Protein AF-0000000066781097 (afdb_homodimer)

Sequence (362 aa):
MLVIEGTNGPLFRVAESAAAIAYLSTHYPQCKKRGSGWHLSVEEVSLLQSQLRRADGVHFASADTKEQFEVLRKRYARDCAVYAALTTDHGYRLRHGSQFGANYIGYQDVGTHGECLLFTGPLAELERVRAVRIARSVGKRAMLVTVQEGDSGCSSTVTVTDLMADSLADLRRPHKSCRKAMLVIEGTNGPLFRVAESAAAIAYLSTHYPQCKKRGSGWHLSVEEVSLLQSQLRRADGVHFASADTKEQFEVLRKRYARDCAVYAALTTDHGYRLRHGSQFGANYIGYQDVGTHGECLLFTGPLAELERVRAVRIARSVGKRAMLVTVQEGDSGCSSTVTVTDLMADSLADLRRPHKSCRKA

Secondary structure (DSSP, 8-state):
-EEEEEEETTEEEEP--HHHHHHHHHH-GGGPBTTTBSEE-HHHHHHHHHHTGGGT-EEESSHHHHHHHHHHHHHTHHHHHHHHIIIIIT--EEEE-GGGTSSEEEE-SSSSS--EEEEES---HHHHHHHHHHHHHTT-EEEEEEEE--STTPPPEEEEEETTSSTTTTTTS--------/-EEEEEEETTEEEEP--HHHHHHHHHH-GGGPBTTTBSEE-HHHHHHHHHHTGGGT-EEESSHHHHHHHHHHHHHTHHHHHHHHIIIIIT--EEEE-GGGTSSEEEE-SSSSS--EEEEES---HHHHHHHHHHHHHTT-EEEEEEEE--STTPPPEEEEEETTSSTTTTTTS--------

Nearest PDB structures (foldseek):
  5x89-assembly1_A-2  TM=6.915E-01  e=2.292E-06  Methanopyrus kandleri AV19
  3iey-assembly1_A  TM=6.393E-01  e=6.564E-05  Nanoarchaeum equitans
  8pj1-assembly1_4  TM=4.893E-01  e=1.978E+00  Homo sapiens
  5x89-assembly1_A-2  TM=6.920E-01  e=1.503E-06  Methanopyrus kandleri AV19
  1eon-assembly1_B  TM=4.823E-01  e=1.500E-01  Escherichia coli

InterPro domains:
  IPR006677 tRNA intron endonuclease, catalytic domain-like [PF01974] (77-151)
  IPR036167 tRNA intron endonuclease, catalytic domain-like superfamily [SSF53032] (78-152)

Organism: Leishmania infantum (NCBI:txid5671)

Foldseek 3Di:
DWEFEAADVQWTDTDDDPVVCVVCVVQQVLCADDPRGRTHHLLRLLLVCVVCVVVPPYYYPDPVRVVSSVVVCVVCVVVSLQSNCCCPVVVWRWDQDVVLPAGTWTDHPDPDLAIAGEHEDDDDPVRLVSQQVSQVVVSHWRKYWYWADDDDPDRIDIDIDTSCVVVVVPVPPDPPDDDDD/DWEFEADDVQWTDTDDDPVVCVVCVVQQVLCADDPRGRTHHLLRLLLVCVVCVVVNPYYYPDPVRVVSSVVVCVVCVVVSLQSNCCCPVVPWRWDQDVVLPARTWTDHPPPDLAIAGEHEDDDDPVRLVSQQVSQVVVSHWRKYWYWADDDDPDRIDIDIDTSCVVVVVPVPPDDDDPPPD

Radius of gyration: 26.19 Å; Cα contacts (8 Å, |Δi|>4): 559; chains: 2; bounding box: 63×76×57 Å

Structure (mmCIF, N/CA/C/O backbone):
data_AF-0000000066781097-model_v1
#
loop_
_entity.id
_entity.type
_entity.pdbx_description
1 polymer 'tRNA intron endonuclease catalytic domain-containing protein'
#
loop_
_atom_site.group_PDB
_atom_site.id
_atom_site.type_symbol
_atom_site.label_atom_id
_atom_site.label_alt_id
_atom_site.label_comp_id
_atom_site.label_asym_id
_atom_site.label_entity_id
_atom_site.label_seq_id
_atom_site.pdbx_PDB_ins_code
_atom_site.Cartn_x
_atom_site.Cartn_y
_atom_site.Cartn_z
_atom_site.occupancy
_atom_site.B_iso_or_equiv
_atom_site.auth_seq_id
_atom_site.auth_comp_id
_atom_site.auth_asym_id
_atom_site.auth_atom_id
_atom_site.pdbx_PDB_model_num
ATOM 1 N N . MET A 1 1 ? 5.617 -35.219 -19.422 1 83.62 1 MET A N 1
ATOM 2 C CA . MET A 1 1 ? 4.238 -35.312 -18.953 1 83.62 1 MET A CA 1
ATOM 3 C C . MET A 1 1 ? 3.492 -34 -19.281 1 83.62 1 MET A C 1
ATOM 5 O O . MET A 1 1 ? 2.395 -34.031 -19.828 1 83.62 1 MET A O 1
ATOM 9 N N . LEU A 1 2 ? 4.027 -32.875 -19.094 1 92.69 2 LEU A N 1
ATOM 10 C CA . LEU A 1 2 ? 3.4 -31.609 -19.406 1 92.69 2 LEU A CA 1
ATOM 11 C C . LEU A 1 2 ? 4.121 -30.922 -20.562 1 92.69 2 LEU A C 1
ATOM 13 O O . LEU A 1 2 ? 5.352 -30.828 -20.562 1 92.69 2 LEU A O 1
ATOM 17 N N . VAL A 1 3 ? 3.385 -30.547 -21.578 1 94.94 3 VAL A N 1
ATOM 18 C CA . VAL A 1 3 ? 3.975 -29.875 -22.719 1 94.94 3 VAL A CA 1
ATOM 19 C C . VAL A 1 3 ? 3.469 -28.438 -22.797 1 94.94 3 VAL A C 1
ATOM 21 O O . VAL A 1 3 ? 2.26 -28.203 -22.812 1 94.94 3 VAL A O 1
ATOM 24 N N . ILE A 1 4 ? 4.418 -27.5 -22.828 1 96.56 4 ILE A N 1
ATOM 25 C CA . ILE A 1 4 ? 4.098 -26.094 -23.047 1 96.56 4 ILE A CA 1
ATOM 26 C C . ILE A 1 4 ? 4.113 -25.797 -24.547 1 96.56 4 ILE A C 1
ATOM 28 O O . ILE A 1 4 ? 5.172 -25.828 -25.172 1 96.56 4 ILE A O 1
ATOM 32 N N . GLU A 1 5 ? 3.004 -25.453 -25.078 1 95.31 5 GLU A N 1
ATOM 33 C CA . GLU A 1 5 ? 2.852 -25.391 -26.531 1 95.31 5 GLU A CA 1
ATOM 34 C C . GLU A 1 5 ? 3.109 -23.969 -27.047 1 95.31 5 GLU A C 1
ATOM 36 O O . GLU A 1 5 ? 3.395 -23.781 -28.234 1 95.31 5 GLU A O 1
ATOM 41 N N . GLY A 1 6 ? 2.953 -22.969 -26.203 1 94.5 6 GLY A N 1
ATOM 42 C CA . GLY A 1 6 ? 3.135 -21.578 -26.594 1 94.5 6 GLY A CA 1
ATOM 43 C C . GLY A 1 6 ? 2.789 -20.594 -25.484 1 94.5 6 GLY A C 1
ATOM 44 O O . GLY A 1 6 ? 2.725 -20.984 -24.312 1 94.5 6 GLY A O 1
ATOM 45 N N . THR A 1 7 ? 2.75 -19.312 -25.938 1 93.81 7 THR A N 1
ATOM 46 C CA . THR A 1 7 ? 2.447 -18.281 -24.953 1 93.81 7 THR A CA 1
ATOM 47 C C . THR A 1 7 ? 1.184 -17.516 -25.328 1 93.81 7 THR A C 1
ATOM 49 O O . THR A 1 7 ? 0.82 -17.453 -26.5 1 93.81 7 THR A O 1
ATOM 52 N N . ASN A 1 8 ? 0.407 -17.219 -24.422 1 91.94 8 ASN A N 1
ATOM 53 C CA . ASN A 1 8 ? -0.675 -16.234 -24.5 1 91.94 8 ASN A CA 1
ATOM 54 C C . ASN A 1 8 ? -0.42 -15.047 -23.562 1 91.94 8 ASN A C 1
ATOM 56 O O . ASN A 1 8 ? -0.762 -15.094 -22.391 1 91.94 8 ASN A O 1
ATOM 60 N N . GLY A 1 9 ? 0.195 -13.93 -24.203 1 89.94 9 GLY A N 1
ATOM 61 C CA . GLY A 1 9 ? 0.729 -12.898 -23.328 1 89.94 9 GLY A CA 1
ATOM 62 C C . GLY A 1 9 ? 1.827 -13.398 -22.406 1 89.94 9 GLY A C 1
ATOM 63 O O . GLY A 1 9 ? 2.781 -14.039 -22.859 1 89.94 9 GLY A O 1
ATOM 64 N N . PRO A 1 10 ? 1.614 -13.055 -21.109 1 90.5 10 PRO A N 1
ATOM 65 C CA . PRO A 1 10 ? 2.658 -13.508 -20.188 1 90.5 10 PRO A CA 1
ATOM 66 C C . PRO A 1 10 ? 2.432 -14.93 -19.672 1 90.5 10 PRO A C 1
ATOM 68 O O . PRO A 1 10 ? 3.227 -15.445 -18.891 1 90.5 10 PRO A O 1
ATOM 71 N N . LEU A 1 11 ? 1.436 -15.594 -20.234 1 95.81 11 LEU A N 1
ATOM 72 C CA . LEU A 1 11 ? 1.088 -16.922 -19.734 1 95.81 11 LEU A CA 1
ATOM 73 C C . LEU A 1 11 ? 1.554 -18 -20.703 1 95.81 11 LEU A C 1
ATOM 75 O O . LEU A 1 11 ? 1.75 -17.734 -21.891 1 95.81 11 LEU A O 1
ATOM 79 N N . PHE A 1 12 ? 1.738 -19.219 -20.188 1 97.19 12 PHE A N 1
ATOM 80 C CA . PHE A 1 12 ? 2.189 -20.375 -20.953 1 97.19 12 PHE A CA 1
ATOM 81 C C . PHE A 1 12 ? 1.068 -21.406 -21.094 1 97.19 12 PHE A C 1
ATOM 83 O O . PHE A 1 12 ? 0.509 -21.859 -20.109 1 97.19 12 PHE A O 1
ATOM 90 N N . ARG A 1 13 ? 0.797 -21.734 -22.312 1 96.38 13 ARG A N 1
ATOM 91 C CA . ARG A 1 13 ? -0.317 -22.641 -22.609 1 96.38 13 ARG A CA 1
ATOM 92 C C . ARG A 1 13 ? 0.114 -24.094 -22.5 1 96.38 13 ARG A C 1
ATOM 94 O O . ARG A 1 13 ? 1.125 -24.5 -23.078 1 96.38 13 ARG A O 1
ATOM 101 N N . VAL A 1 14 ? -0.635 -24.891 -21.766 1 95.5 14 VAL A N 1
ATOM 102 C CA . VAL A 1 14 ? -0.357 -26.312 -21.609 1 95.5 14 VAL A CA 1
ATOM 103 C C . VAL A 1 14 ? -1.135 -27.109 -22.656 1 95.5 14 VAL A C 1
ATOM 105 O O . VAL A 1 14 ? -2.332 -26.891 -22.859 1 95.5 14 VAL A O 1
ATOM 108 N N . ALA A 1 15 ? -0.375 -27.922 -23.375 1 94 15 ALA A N 1
ATOM 109 C CA . ALA A 1 15 ? -1.063 -28.859 -24.266 1 94 15 ALA A CA 1
ATOM 110 C C . ALA A 1 15 ? -1.982 -29.797 -23.469 1 94 15 ALA A C 1
ATOM 112 O O . ALA A 1 15 ? -1.555 -30.422 -22.5 1 94 15 ALA A O 1
ATOM 113 N N . GLU A 1 16 ? -3.238 -29.797 -23.953 1 88.75 16 GLU A N 1
ATOM 114 C CA . GLU A 1 16 ? -4.207 -30.578 -23.188 1 88.75 16 GLU A CA 1
ATOM 115 C C . GLU A 1 16 ? -4.105 -32.062 -23.516 1 88.75 16 GLU A C 1
ATOM 117 O O . GLU A 1 16 ? -4.305 -32.469 -24.656 1 88.75 16 GLU A O 1
ATOM 122 N N . SER A 1 17 ? -3.438 -32.844 -22.688 1 91.31 17 SER A N 1
ATOM 123 C CA . SER A 1 17 ? -3.479 -34.312 -22.672 1 91.31 17 SER A CA 1
ATOM 124 C C . SER A 1 17 ? -4.207 -34.812 -21.438 1 91.31 17 SER A C 1
ATOM 126 O O . SER A 1 17 ? -4.293 -34.125 -20.422 1 91.31 17 SER A O 1
ATOM 128 N N . ALA A 1 18 ? -4.773 -36 -21.594 1 92.5 18 ALA A N 1
ATOM 129 C CA . ALA A 1 18 ? -5.484 -36.594 -20.469 1 92.5 18 ALA A CA 1
ATOM 130 C C . ALA A 1 18 ? -4.598 -36.656 -19.219 1 92.5 18 ALA A C 1
ATOM 132 O O . ALA A 1 18 ? -5.051 -36.375 -18.109 1 92.5 18 ALA A O 1
ATOM 133 N N . ALA A 1 19 ? -3.402 -37.062 -19.453 1 91.06 19 ALA A N 1
ATOM 134 C CA . ALA A 1 19 ? -2.467 -37.188 -18.328 1 91.06 19 ALA A CA 1
ATOM 135 C C . ALA A 1 19 ? -2.148 -35.844 -17.703 1 91.06 19 ALA A C 1
ATOM 137 O O . ALA A 1 19 ? -2.104 -35.719 -16.484 1 91.06 19 ALA A O 1
ATOM 138 N N . ALA A 1 20 ? -1.969 -34.844 -18.562 1 91.94 20 ALA A N 1
ATOM 139 C CA . ALA A 1 20 ? -1.65 -33.5 -18.078 1 91.94 20 ALA A CA 1
ATOM 140 C C . ALA A 1 20 ? -2.814 -32.938 -17.281 1 91.94 20 ALA A C 1
ATOM 142 O O . ALA A 1 20 ? -2.619 -32.375 -16.188 1 91.94 20 ALA A O 1
ATOM 143 N N . ILE A 1 21 ? -3.92 -33.031 -17.812 1 92.62 21 ILE A N 1
ATOM 144 C CA . ILE A 1 21 ? -5.129 -32.5 -17.188 1 92.62 21 ILE A CA 1
ATOM 145 C C . ILE A 1 21 ? -5.371 -33.219 -15.852 1 92.62 21 ILE A C 1
ATOM 147 O O . ILE A 1 21 ? -5.695 -32.562 -14.852 1 92.62 21 ILE A O 1
ATOM 151 N N . ALA A 1 22 ? -5.285 -34.5 -15.852 1 93.94 22 ALA A N 1
ATOM 152 C CA . ALA A 1 22 ? -5.484 -35.281 -14.625 1 93.94 22 ALA A CA 1
ATOM 153 C C . ALA A 1 22 ? -4.5 -34.844 -13.539 1 93.94 22 ALA A C 1
ATOM 155 O O . ALA A 1 22 ? -4.883 -34.656 -12.383 1 93.94 22 ALA A O 1
ATOM 156 N N . TYR A 1 23 ? -3.271 -34.719 -13.945 1 93.44 23 TYR A N 1
ATOM 157 C CA . TYR A 1 23 ? -2.234 -34.344 -12.992 1 93.44 23 TYR A CA 1
ATOM 158 C C . TYR A 1 23 ? -2.502 -32.969 -12.422 1 93.44 23 TYR A C 1
ATOM 160 O O . TYR A 1 23 ? -2.506 -32.781 -11.203 1 93.44 23 TYR A O 1
ATOM 168 N N . LEU A 1 24 ? -2.717 -31.969 -13.273 1 94.31 24 LEU A N 1
ATOM 169 C CA . LEU A 1 24 ? -2.916 -30.594 -12.852 1 94.31 24 LEU A CA 1
ATOM 170 C C . LEU A 1 24 ? -4.203 -30.453 -12.039 1 94.31 24 LEU A C 1
ATOM 172 O O . LEU A 1 24 ? -4.23 -29.734 -11.031 1 94.31 24 LEU A O 1
ATOM 176 N N . SER A 1 25 ? -5.223 -31.109 -12.461 1 94 25 SER A N 1
ATOM 177 C CA . SER A 1 25 ? -6.5 -31.047 -11.758 1 94 25 SER A CA 1
ATOM 178 C C . SER A 1 25 ? -6.395 -31.625 -10.352 1 94 25 SER A C 1
ATOM 180 O O . SER A 1 25 ? -7.066 -31.172 -9.43 1 94 25 SER A O 1
ATOM 182 N N . THR A 1 26 ? -5.637 -32.594 -10.195 1 93.56 26 THR A N 1
ATOM 183 C CA . THR A 1 26 ? -5.508 -33.281 -8.914 1 93.56 26 THR A CA 1
ATOM 184 C C . THR A 1 26 ? -4.555 -32.531 -7.988 1 93.56 26 THR A C 1
ATOM 186 O O . THR A 1 26 ? -4.859 -32.312 -6.812 1 93.56 26 THR A O 1
ATOM 189 N N . HIS A 1 27 ? -3.434 -32.125 -8.531 1 92.56 27 HIS A N 1
ATOM 190 C CA . HIS A 1 27 ? -2.361 -31.625 -7.664 1 92.56 27 HIS A CA 1
ATOM 191 C C . HIS A 1 27 ? -2.332 -30.109 -7.617 1 92.56 27 HIS A C 1
ATOM 193 O O . HIS A 1 27 ? -1.902 -29.516 -6.625 1 92.56 27 HIS A O 1
ATOM 199 N N . TYR A 1 28 ? -2.73 -29.453 -8.672 1 93.88 28 TYR A N 1
ATOM 200 C CA . TYR A 1 28 ? -2.635 -28 -8.766 1 93.88 28 TYR A CA 1
ATOM 201 C C . TYR A 1 28 ? -3.881 -27.406 -9.414 1 93.88 28 TYR A C 1
ATOM 203 O O . TYR A 1 28 ? -3.785 -26.656 -10.383 1 93.88 28 TYR A O 1
ATOM 211 N N . PRO A 1 29 ? -5.027 -27.656 -8.875 1 91.75 29 PRO A N 1
ATOM 212 C CA . PRO A 1 29 ? -6.266 -27.156 -9.469 1 91.75 29 PRO A CA 1
ATOM 213 C C . PRO A 1 29 ? -6.301 -25.625 -9.555 1 91.75 29 PRO A C 1
ATOM 215 O O . PRO A 1 29 ? -6.977 -25.078 -10.43 1 91.75 29 PRO A O 1
ATOM 218 N N . GLN A 1 30 ? -5.496 -24.891 -8.758 1 89.62 30 GLN A N 1
ATOM 219 C CA . GLN A 1 30 ? -5.465 -23.438 -8.727 1 89.62 30 GLN A CA 1
ATOM 220 C C . GLN A 1 30 ? -4.879 -22.859 -10.016 1 89.62 30 GLN A C 1
ATOM 222 O O . GLN A 1 30 ? -5.023 -21.672 -10.289 1 89.62 30 GLN A O 1
ATOM 227 N N . CYS A 1 31 ? -4.227 -23.719 -10.766 1 92.12 31 CYS A N 1
ATOM 228 C CA . CYS A 1 31 ? -3.551 -23.25 -11.969 1 92.12 31 CYS A CA 1
ATOM 229 C C . CYS A 1 31 ? -4.531 -23.109 -13.125 1 92.12 31 CYS A C 1
ATOM 231 O O . CYS A 1 31 ? -4.195 -22.531 -14.164 1 92.12 31 CYS A O 1
ATOM 233 N N . LYS A 1 32 ? -5.699 -23.641 -12.953 1 91.81 32 LYS A N 1
ATOM 234 C CA . LYS A 1 32 ? -6.699 -23.484 -14 1 91.81 32 LYS A CA 1
ATOM 235 C C . LYS A 1 32 ? -7.312 -22.078 -13.977 1 91.81 32 LYS A C 1
ATOM 237 O O . LYS A 1 32 ? -7.84 -21.656 -12.945 1 91.81 32 LYS A O 1
ATOM 242 N N . LYS A 1 33 ? -7.148 -21.359 -15.062 1 88.5 33 LYS A N 1
ATOM 243 C CA . LYS A 1 33 ? -7.715 -20.016 -15.156 1 88.5 33 LYS A CA 1
ATOM 244 C C . LYS A 1 33 ? -9.164 -20.062 -15.641 1 88.5 33 LYS A C 1
ATOM 246 O O . LYS A 1 33 ? -9.523 -20.906 -16.469 1 88.5 33 LYS A O 1
ATOM 251 N N . ARG A 1 34 ? -9.812 -19.062 -15.062 1 82.31 34 ARG A N 1
ATOM 252 C CA . ARG A 1 34 ? -11.203 -18.953 -15.484 1 82.31 34 ARG A CA 1
ATOM 253 C C . ARG A 1 34 ? -11.305 -18.5 -16.938 1 82.31 34 ARG A C 1
ATOM 255 O O . ARG A 1 34 ? -10.766 -17.453 -17.297 1 82.31 34 ARG A O 1
ATOM 262 N N . GLY A 1 35 ? -11.789 -19.203 -17.828 1 82.56 35 GLY A N 1
ATOM 263 C CA . GLY A 1 35 ? -12.047 -18.797 -19.203 1 82.56 35 GLY A CA 1
ATOM 264 C C . GLY A 1 35 ? -10.977 -19.266 -20.172 1 82.56 35 GLY A C 1
ATOM 265 O O . GLY A 1 35 ? -11.234 -19.422 -21.375 1 82.56 35 GLY A O 1
ATOM 266 N N . SER A 1 36 ? -9.703 -19.375 -19.734 1 82.88 36 SER A N 1
ATOM 267 C CA . SER A 1 36 ? -8.625 -19.688 -20.656 1 82.88 36 SER A CA 1
ATOM 268 C C . SER A 1 36 ? -8.102 -21.109 -20.453 1 82.88 36 SER A C 1
ATOM 270 O O . SER A 1 36 ? -7.344 -21.625 -21.281 1 82.88 36 SER A O 1
ATOM 272 N N . GLY A 1 37 ? -8.594 -21.703 -19.359 1 89.56 37 GLY A N 1
ATOM 273 C CA . GLY A 1 37 ? -8.148 -23.062 -19.109 1 89.56 37 GLY A CA 1
ATOM 274 C C . GLY A 1 37 ? -6.781 -23.125 -18.453 1 89.56 37 GLY A C 1
ATOM 275 O O . GLY A 1 37 ? -6.523 -22.422 -17.469 1 89.56 37 GLY A O 1
ATOM 276 N N . TRP A 1 38 ? -5.887 -24.047 -19.062 1 92.19 38 TRP A N 1
ATOM 277 C CA . TRP A 1 38 ? -4.598 -24.297 -18.422 1 92.19 38 TRP A CA 1
ATOM 278 C C . TRP A 1 38 ? -3.508 -23.422 -19.047 1 92.19 38 TRP A C 1
ATOM 280 O O . TRP A 1 38 ? -2.729 -23.891 -19.875 1 92.19 38 TRP A O 1
ATOM 290 N N . HIS A 1 39 ? -3.539 -22.203 -18.656 1 94.88 39 HIS A N 1
ATOM 291 C CA . HIS A 1 39 ? -2.508 -21.203 -18.953 1 94.88 39 HIS A CA 1
ATOM 292 C C . HIS A 1 39 ? -1.718 -20.844 -17.688 1 94.88 39 HIS A C 1
ATOM 294 O O . HIS A 1 39 ? -2.285 -20.344 -16.719 1 94.88 39 HIS A O 1
ATOM 300 N N . LEU A 1 40 ? -0.477 -21.062 -17.703 1 96.56 40 LEU A N 1
ATOM 301 C CA . LEU A 1 40 ? 0.329 -21 -16.5 1 96.56 40 LEU A CA 1
ATOM 302 C C . LEU A 1 40 ? 1.207 -19.766 -16.484 1 96.56 40 LEU A C 1
ATOM 304 O O . LEU A 1 40 ? 1.755 -19.375 -17.516 1 96.56 40 LEU A O 1
ATOM 308 N N . SER A 1 41 ? 1.312 -19.141 -15.32 1 96.62 41 SER A N 1
ATOM 309 C CA . SER A 1 41 ? 2.307 -18.094 -15.133 1 96.62 41 SER A CA 1
ATOM 310 C C . SER A 1 41 ? 3.717 -18.672 -15.078 1 96.62 41 SER A C 1
ATOM 312 O O . SER A 1 41 ? 3.891 -19.891 -14.969 1 96.62 41 SER A O 1
ATOM 314 N N . VAL A 1 42 ? 4.691 -17.828 -15.188 1 97.56 42 VAL A N 1
ATOM 315 C CA . VAL A 1 42 ? 6.082 -18.266 -15.141 1 97.56 42 VAL A CA 1
ATOM 316 C C . VAL A 1 42 ? 6.375 -18.922 -13.797 1 97.56 42 VAL A C 1
ATOM 318 O O . VAL A 1 42 ? 7.145 -19.891 -13.719 1 97.56 42 VAL A O 1
ATOM 321 N N . GLU A 1 43 ? 5.727 -18.406 -12.695 1 97.75 43 GLU A N 1
ATOM 322 C CA . GLU A 1 43 ? 5.918 -19 -11.375 1 97.75 43 GLU A CA 1
ATOM 323 C C . GLU A 1 43 ? 5.352 -20.406 -11.312 1 97.75 43 GLU A C 1
ATOM 325 O O . GLU A 1 43 ? 5.945 -21.297 -10.695 1 97.75 43 GLU A O 1
ATOM 330 N N . GLU A 1 44 ? 4.242 -20.562 -11.93 1 97.31 44 GLU A N 1
ATOM 331 C CA . GLU A 1 44 ? 3.592 -21.875 -11.945 1 97.31 44 GLU A CA 1
ATOM 332 C C . GLU A 1 44 ? 4.395 -22.875 -12.766 1 97.31 44 GLU A C 1
ATOM 334 O O . GLU A 1 44 ? 4.594 -24.016 -12.336 1 97.31 44 GLU A O 1
ATOM 339 N N . VAL A 1 45 ? 4.859 -22.469 -13.938 1 96.81 45 VAL A N 1
ATOM 340 C CA . VAL A 1 45 ? 5.68 -23.359 -14.758 1 96.81 45 VAL A CA 1
ATOM 341 C C . VAL A 1 45 ? 6.965 -23.719 -14.016 1 96.81 45 VAL A C 1
ATOM 343 O O . VAL A 1 45 ? 7.375 -24.875 -14 1 96.81 45 VAL A O 1
ATOM 346 N N . SER A 1 46 ? 7.578 -22.719 -13.438 1 96.56 46 SER A N 1
ATOM 347 C CA . SER A 1 46 ? 8.805 -22.922 -12.68 1 96.56 46 SER A CA 1
ATOM 348 C C . SER A 1 46 ? 8.602 -23.938 -11.562 1 96.56 46 SER A C 1
ATOM 350 O O . SER A 1 46 ? 9.43 -24.828 -11.359 1 96.56 46 SER A O 1
ATOM 352 N N . LEU A 1 47 ? 7.527 -23.797 -10.852 1 96.56 47 LEU A N 1
ATOM 353 C CA . LEU A 1 47 ? 7.195 -24.734 -9.789 1 96.56 47 LEU A CA 1
ATOM 354 C C . LEU A 1 47 ? 7.055 -26.156 -10.344 1 96.56 47 LEU A C 1
ATOM 356 O O . LEU A 1 47 ? 7.625 -27.094 -9.797 1 96.56 47 LEU A O 1
ATOM 360 N N . LEU A 1 48 ? 6.312 -26.297 -11.406 1 95.56 48 LEU A N 1
ATOM 361 C CA . LEU A 1 48 ? 6.047 -27.609 -11.984 1 95.56 48 LEU A CA 1
ATOM 362 C C . LEU A 1 48 ? 7.332 -28.234 -12.508 1 95.56 48 LEU A C 1
ATOM 364 O O . LEU A 1 48 ? 7.504 -29.453 -12.43 1 95.56 48 LEU A O 1
ATOM 368 N N . GLN A 1 49 ? 8.195 -27.406 -13.078 1 93.94 49 GLN A N 1
ATOM 369 C CA . GLN A 1 49 ? 9.492 -27.922 -13.516 1 93.94 49 GLN A CA 1
ATOM 370 C C . GLN A 1 49 ? 10.25 -28.547 -12.359 1 93.94 49 GLN A C 1
ATOM 372 O O . GLN A 1 49 ? 10.852 -29.625 -12.516 1 93.94 49 GLN A O 1
ATOM 377 N N . SER A 1 50 ? 10.203 -27.891 -11.305 1 92.12 50 SER A N 1
ATOM 378 C CA . SER A 1 50 ? 10.914 -28.375 -10.133 1 92.12 50 SER A CA 1
ATOM 379 C C . SER A 1 50 ? 10.258 -29.641 -9.57 1 92.12 50 SER A C 1
ATOM 381 O O . SER A 1 50 ? 10.945 -30.578 -9.172 1 92.12 50 SER A O 1
ATOM 383 N N . GLN A 1 51 ? 8.961 -29.719 -9.586 1 91.94 51 GLN A N 1
ATOM 384 C CA . GLN A 1 51 ? 8.211 -30.812 -9.008 1 91.94 51 GLN A CA 1
ATOM 385 C C . GLN A 1 51 ? 8.273 -32.062 -9.891 1 91.94 51 GLN A C 1
ATOM 387 O O . GLN A 1 51 ? 8.219 -33.188 -9.398 1 91.94 51 GLN A O 1
ATOM 392 N N . LEU A 1 52 ? 8.484 -31.859 -11.172 1 88.38 52 LEU A N 1
ATOM 393 C CA . LEU A 1 52 ? 8.461 -32.969 -12.117 1 88.38 52 LEU A CA 1
ATOM 394 C C . LEU A 1 52 ? 9.852 -33.25 -12.68 1 88.38 52 LEU A C 1
ATOM 396 O O . LEU A 1 52 ? 9.992 -33.844 -13.75 1 88.38 52 LEU A O 1
ATOM 400 N N . ARG A 1 53 ? 10.844 -32.75 -12.102 1 77.88 53 ARG A N 1
ATOM 401 C CA . ARG A 1 53 ? 12.211 -32.844 -12.602 1 77.88 53 ARG A CA 1
ATOM 402 C C . ARG A 1 53 ? 12.578 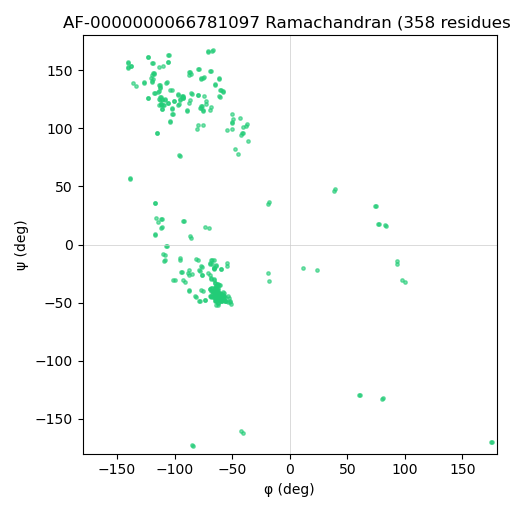-34.281 -12.898 1 77.88 53 ARG A C 1
ATOM 404 O O . ARG A 1 53 ? 13.203 -34.562 -13.922 1 77.88 53 ARG A O 1
ATOM 411 N N . ARG A 1 54 ? 12.375 -35.156 -12.062 1 72.31 54 ARG A N 1
ATOM 412 C CA . ARG A 1 54 ? 12.781 -36.562 -12.203 1 72.31 54 ARG A CA 1
ATOM 413 C C . ARG A 1 54 ? 11.992 -37.25 -13.312 1 72.31 54 ARG A C 1
ATOM 415 O O . ARG A 1 54 ? 12.414 -38.281 -13.828 1 72.31 54 ARG A O 1
ATOM 422 N N . ALA A 1 55 ? 11.008 -36.719 -13.773 1 63.25 55 ALA A N 1
ATOM 423 C CA . ALA A 1 55 ? 10.156 -37.406 -14.742 1 63.25 55 ALA A CA 1
ATOM 424 C C . ALA A 1 55 ? 10.172 -36.688 -16.094 1 63.25 55 ALA A C 1
ATOM 426 O O . ALA A 1 55 ? 9.352 -36.969 -16.969 1 63.25 55 ALA A O 1
ATOM 427 N N . ASP A 1 56 ? 11.352 -35.844 -16.344 1 66.38 56 ASP A N 1
ATOM 428 C CA . ASP A 1 56 ? 11.336 -35.062 -17.562 1 66.38 56 ASP A CA 1
ATOM 429 C C . ASP A 1 56 ? 9.938 -34.5 -17.844 1 66.38 56 ASP A C 1
ATOM 431 O O . ASP A 1 56 ? 9.438 -34.625 -18.969 1 66.38 56 ASP A O 1
ATOM 435 N N . GLY A 1 57 ? 9.359 -33.969 -16.812 1 85.25 57 GLY A N 1
ATOM 436 C CA . GLY A 1 57 ? 7.91 -33.844 -16.828 1 85.25 57 GLY A CA 1
ATOM 437 C C . GLY A 1 57 ? 7.418 -32.594 -17.531 1 85.25 57 GLY A C 1
ATOM 438 O O . GLY A 1 57 ? 6.316 -32.594 -18.078 1 85.25 57 GLY A O 1
ATOM 439 N N . VAL A 1 58 ? 8.289 -31.484 -17.594 1 91.31 58 VAL A N 1
ATOM 440 C CA . VAL A 1 58 ? 7.805 -30.312 -18.328 1 91.31 58 VAL A CA 1
ATOM 441 C C . VAL A 1 58 ? 8.625 -30.125 -19.609 1 91.31 58 VAL A C 1
ATOM 443 O O . VAL A 1 58 ? 9.852 -30.031 -19.547 1 91.31 58 VAL A O 1
ATOM 446 N N . HIS A 1 59 ? 7.992 -30.156 -20.719 1 93.75 59 HIS A N 1
ATOM 447 C CA . HIS A 1 59 ? 8.641 -29.953 -22.016 1 93.75 59 HIS A CA 1
ATOM 448 C C . HIS A 1 59 ? 8.078 -28.734 -22.734 1 93.75 59 HIS A C 1
ATOM 450 O O . HIS A 1 59 ? 6.891 -28.438 -22.625 1 93.75 59 HIS A O 1
ATOM 456 N N . PHE A 1 60 ? 8.984 -28.125 -23.484 1 95.31 60 PHE A N 1
ATOM 457 C CA . PHE A 1 60 ? 8.57 -27 -24.312 1 95.31 60 PHE A CA 1
ATOM 458 C C . PHE A 1 60 ? 8.469 -27.406 -25.766 1 95.31 60 PHE A C 1
ATOM 460 O O . PHE A 1 60 ? 9.383 -28.047 -26.312 1 95.31 60 PHE A O 1
ATOM 467 N N . ALA A 1 61 ? 7.398 -27.047 -26.391 1 95 61 ALA A N 1
ATOM 468 C CA . ALA A 1 61 ? 7.125 -27.484 -27.766 1 95 61 ALA A CA 1
ATOM 469 C C . ALA A 1 61 ? 8.086 -26.828 -28.75 1 95 61 ALA A C 1
ATOM 471 O O . ALA A 1 61 ? 8.32 -27.359 -29.844 1 95 61 ALA A O 1
ATOM 472 N N . SER A 1 62 ? 8.633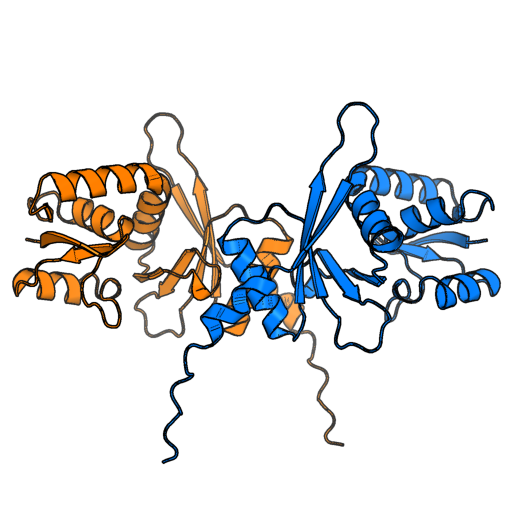 -25.625 -28.406 1 95.88 62 SER A N 1
ATOM 473 C CA . SER A 1 62 ? 9.57 -24.938 -29.281 1 95.88 62 SER A CA 1
ATOM 474 C C . SER A 1 62 ? 10.703 -24.297 -28.484 1 95.88 62 SER A C 1
ATOM 476 O O . SER A 1 62 ? 10.539 -23.984 -27.297 1 95.88 62 SER A O 1
ATOM 478 N N . ALA A 1 63 ? 11.789 -24.078 -29.141 1 96.12 63 ALA A N 1
ATOM 479 C CA . ALA A 1 63 ? 12.93 -23.406 -28.547 1 96.12 63 ALA A CA 1
ATOM 480 C C . ALA A 1 63 ? 12.578 -21.969 -28.156 1 96.12 63 ALA A C 1
ATOM 482 O O . ALA A 1 63 ? 13.047 -21.453 -27.141 1 96.12 63 ALA A O 1
ATOM 483 N N . ASP A 1 64 ? 11.734 -21.406 -28.969 1 96.12 64 ASP A N 1
ATOM 484 C CA . ASP A 1 64 ? 11.305 -20.031 -28.719 1 96.12 64 ASP A CA 1
ATOM 485 C C . ASP A 1 64 ? 10.523 -19.938 -27.406 1 96.12 64 ASP A C 1
ATOM 487 O O . ASP A 1 64 ? 10.773 -19.047 -26.594 1 96.12 64 ASP A O 1
ATOM 491 N N . THR A 1 65 ? 9.648 -20.828 -27.25 1 96.5 65 THR A N 1
ATOM 492 C CA . THR A 1 65 ? 8.852 -20.859 -26.031 1 96.5 65 THR A CA 1
ATOM 493 C C . THR A 1 65 ? 9.734 -21.094 -24.812 1 96.5 65 THR A C 1
ATOM 495 O O . THR A 1 65 ? 9.539 -20.469 -23.766 1 96.5 65 THR A O 1
ATOM 498 N N . LYS A 1 66 ? 10.672 -21.984 -24.969 1 96.38 66 LYS A N 1
ATOM 499 C CA . LYS A 1 66 ? 11.609 -22.25 -23.891 1 96.38 66 LYS A CA 1
ATOM 500 C C . LYS A 1 66 ? 12.43 -21 -23.547 1 96.38 66 LYS A C 1
ATOM 502 O O . LYS A 1 66 ? 12.617 -20.688 -22.359 1 96.38 66 LYS A O 1
ATOM 507 N N . GLU A 1 67 ? 12.867 -20.359 -24.531 1 97 67 GLU A N 1
ATOM 508 C CA . GLU A 1 67 ? 13.648 -19.141 -24.328 1 97 67 GLU A CA 1
ATOM 509 C C . GLU A 1 67 ? 12.82 -18.062 -23.625 1 97 67 GLU A C 1
ATOM 511 O O . GLU A 1 67 ? 13.312 -17.375 -22.734 1 97 67 GLU A O 1
ATOM 516 N N . GLN A 1 68 ? 11.602 -17.922 -24.047 1 96.81 68 GLN A N 1
ATOM 517 C CA . GLN A 1 68 ? 10.711 -16.953 -23.406 1 96.81 68 GLN A CA 1
ATOM 518 C C . GLN A 1 68 ? 10.523 -17.281 -21.938 1 96.81 68 GLN A C 1
ATOM 520 O O . GLN A 1 68 ? 10.547 -16.375 -21.094 1 96.81 68 GLN A O 1
ATOM 525 N N . PHE A 1 69 ? 10.375 -18.516 -21.672 1 97.44 69 PHE A N 1
ATOM 526 C CA . PHE A 1 69 ? 10.25 -18.953 -20.297 1 97.44 69 PHE A CA 1
ATOM 527 C C . PHE A 1 69 ? 11.5 -18.594 -19.5 1 97.44 69 PHE A C 1
ATOM 529 O O . PHE A 1 69 ? 11.406 -18.047 -18.391 1 97.44 69 PHE A O 1
ATOM 536 N N . GLU A 1 70 ? 12.609 -18.859 -20.031 1 97.25 70 GLU A N 1
ATOM 537 C CA . GLU A 1 70 ? 13.867 -18.641 -19.344 1 97.25 70 GLU A CA 1
ATOM 538 C C . GLU A 1 70 ? 14.078 -17.156 -19.047 1 97.25 70 GLU A C 1
ATOM 540 O O . GLU A 1 70 ? 14.562 -16.781 -17.984 1 97.25 70 GLU A O 1
ATOM 545 N N . VAL A 1 71 ? 13.727 -16.344 -19.953 1 97.38 71 VAL A N 1
ATOM 546 C CA . VAL A 1 71 ? 13.852 -14.906 -19.781 1 97.38 71 VAL A CA 1
ATOM 547 C C . VAL A 1 71 ? 12.953 -14.445 -18.641 1 97.38 71 VAL A C 1
ATOM 549 O O . VAL A 1 71 ? 13.398 -13.719 -17.75 1 97.38 71 VAL A O 1
ATOM 552 N N . LEU A 1 72 ? 11.742 -14.875 -18.641 1 97.25 72 LEU A N 1
ATOM 553 C CA . LEU A 1 72 ? 10.789 -14.477 -17.609 1 97.25 72 LEU A CA 1
ATOM 554 C C . LEU A 1 72 ? 11.164 -15.062 -16.25 1 97.25 72 LEU A C 1
ATOM 556 O O . LEU A 1 72 ? 11.023 -14.398 -15.227 1 97.25 72 LEU A O 1
ATOM 560 N N . ARG A 1 73 ? 11.609 -16.297 -16.312 1 97.19 73 ARG A N 1
ATOM 561 C CA . ARG A 1 73 ? 12.016 -16.953 -15.07 1 97.19 73 ARG A CA 1
ATOM 562 C C . ARG A 1 73 ? 13.141 -16.188 -14.375 1 97.19 73 ARG A C 1
ATOM 564 O O . ARG A 1 73 ? 13.141 -16.047 -13.156 1 97.19 73 ARG A O 1
ATOM 571 N N . LYS A 1 74 ? 14.078 -15.742 -15.164 1 97.06 74 LYS A N 1
ATOM 572 C CA . LYS A 1 74 ? 15.188 -14.969 -14.625 1 97.06 74 LYS A CA 1
ATOM 573 C C . LYS A 1 74 ? 14.711 -13.617 -14.094 1 97.06 74 LYS A C 1
ATOM 575 O O . LYS A 1 74 ? 15.117 -13.188 -13.016 1 97.06 74 LYS A O 1
ATOM 580 N N . ARG A 1 75 ? 13.828 -13.047 -14.867 1 96.31 75 ARG A N 1
ATOM 581 C CA . ARG A 1 75 ? 13.281 -11.742 -14.508 1 96.31 75 ARG A CA 1
ATOM 582 C C . ARG A 1 75 ? 12.477 -11.828 -13.219 1 96.31 75 ARG A C 1
ATOM 584 O O . ARG A 1 75 ? 12.508 -10.906 -12.398 1 96.31 75 ARG A O 1
ATOM 591 N N . TYR A 1 76 ? 11.836 -12.906 -12.984 1 96.69 76 TYR A N 1
ATOM 592 C CA . TYR A 1 76 ? 10.945 -13.062 -11.836 1 96.69 76 TYR A CA 1
ATOM 593 C C . TYR A 1 76 ? 11.453 -14.156 -10.906 1 96.69 76 TYR A C 1
ATOM 595 O O . TYR A 1 76 ? 10.656 -14.898 -10.32 1 96.69 76 TYR A O 1
ATOM 603 N N . ALA A 1 77 ? 12.758 -14.266 -10.789 1 94.94 77 ALA A N 1
ATOM 604 C CA . ALA A 1 77 ? 13.391 -15.328 -10.016 1 94.94 77 ALA A CA 1
ATOM 605 C C . ALA A 1 77 ? 12.906 -15.312 -8.562 1 94.94 77 ALA A C 1
ATOM 607 O O . ALA A 1 77 ? 12.609 -16.359 -7.992 1 94.94 77 ALA A O 1
ATOM 608 N N . ARG A 1 78 ? 12.797 -14.125 -8.016 1 94 78 ARG A N 1
ATOM 609 C CA . ARG A 1 78 ? 12.359 -14 -6.625 1 94 78 ARG A CA 1
ATOM 610 C C . ARG A 1 78 ? 10.906 -14.461 -6.469 1 94 78 ARG A C 1
ATOM 612 O O . ARG A 1 78 ? 10.586 -15.195 -5.535 1 94 78 ARG A O 1
ATOM 619 N N . ASP A 1 79 ? 10.102 -14.031 -7.367 1 95.56 79 ASP A N 1
ATOM 620 C CA . ASP A 1 79 ? 8.695 -14.414 -7.328 1 95.56 79 ASP A CA 1
ATOM 621 C C . ASP A 1 79 ? 8.531 -15.922 -7.492 1 95.56 79 ASP A C 1
ATOM 623 O O . ASP A 1 79 ? 7.668 -16.531 -6.859 1 95.56 79 ASP A O 1
ATOM 627 N N . CYS A 1 80 ? 9.32 -16.516 -8.367 1 96.62 80 CYS A N 1
ATOM 628 C CA . CYS A 1 80 ? 9.281 -17.953 -8.547 1 96.62 80 CYS A CA 1
ATOM 629 C C . CYS A 1 80 ? 9.648 -18.672 -7.25 1 96.62 80 CYS A C 1
ATOM 631 O O . CYS A 1 80 ? 8.984 -19.641 -6.863 1 96.62 80 CYS A O 1
ATOM 633 N N . ALA A 1 81 ? 10.648 -18.188 -6.605 1 95.38 81 ALA A N 1
ATOM 634 C CA . ALA A 1 81 ? 11.078 -18.797 -5.348 1 95.38 81 ALA A CA 1
ATOM 635 C C . ALA A 1 81 ? 10.008 -18.656 -4.273 1 95.38 81 ALA A C 1
ATOM 637 O O . ALA A 1 81 ? 9.734 -19.609 -3.533 1 95.38 81 ALA A O 1
ATOM 638 N N . VAL A 1 82 ? 9.414 -17.484 -4.211 1 97.25 82 VAL A N 1
ATOM 639 C CA . VAL A 1 82 ? 8.375 -17.219 -3.223 1 97.25 82 VAL A CA 1
ATOM 640 C C . VAL A 1 82 ? 7.164 -18.125 -3.488 1 97.25 82 VAL A C 1
ATOM 642 O O . VAL A 1 82 ? 6.641 -18.75 -2.572 1 97.25 82 VAL A O 1
ATOM 645 N N . TYR A 1 83 ? 6.738 -18.188 -4.711 1 97.69 83 TYR A N 1
ATOM 646 C CA . TYR A 1 83 ? 5.609 -19.031 -5.086 1 97.69 83 TYR A CA 1
ATOM 647 C C . TYR A 1 83 ? 5.852 -20.484 -4.688 1 97.69 83 TYR A C 1
ATOM 649 O O . TYR A 1 83 ? 4.973 -21.125 -4.113 1 97.69 83 TYR A O 1
ATOM 657 N N . ALA A 1 84 ? 7.008 -20.969 -5.031 1 96.56 84 ALA A N 1
ATOM 658 C CA . ALA A 1 84 ? 7.367 -22.359 -4.711 1 96.56 84 ALA A CA 1
ATOM 659 C C . ALA A 1 84 ? 7.336 -22.594 -3.201 1 96.56 84 ALA A C 1
ATOM 661 O O . ALA A 1 84 ? 6.75 -23.562 -2.732 1 96.56 84 ALA A O 1
ATOM 662 N N . ALA A 1 85 ? 7.941 -21.719 -2.432 1 96.69 85 ALA A N 1
ATOM 663 C CA . ALA A 1 85 ? 8.008 -21.875 -0.98 1 96.69 85 ALA A CA 1
ATOM 664 C C . ALA A 1 85 ? 6.617 -21.828 -0.359 1 96.69 85 ALA A C 1
ATOM 666 O O . ALA A 1 85 ? 6.297 -22.625 0.52 1 96.69 85 ALA A O 1
ATOM 667 N N . LEU A 1 86 ? 5.809 -20.875 -0.833 1 97 86 LEU A N 1
ATOM 668 C CA . LEU A 1 86 ? 4.457 -20.75 -0.299 1 97 86 LEU A CA 1
ATOM 669 C C . LEU A 1 86 ? 3.631 -21.984 -0.6 1 97 86 LEU A C 1
ATOM 671 O O . LEU A 1 86 ? 2.816 -22.422 0.223 1 97 86 LEU A O 1
ATOM 675 N N . THR A 1 87 ? 3.84 -22.531 -1.756 1 95.38 87 THR A N 1
ATOM 676 C CA . THR A 1 87 ? 3.072 -23.703 -2.172 1 95.38 87 THR A CA 1
ATOM 677 C C . THR A 1 87 ? 3.6 -24.969 -1.497 1 95.38 87 THR A C 1
ATOM 679 O O . THR A 1 87 ? 2.836 -25.719 -0.888 1 95.38 87 THR A O 1
ATOM 682 N N . THR A 1 88 ? 4.906 -25.188 -1.518 1 94.5 88 THR A N 1
ATOM 683 C CA . THR A 1 88 ? 5.48 -26.469 -1.112 1 94.5 88 THR A CA 1
ATOM 684 C C . THR A 1 88 ? 5.738 -26.5 0.391 1 94.5 88 THR A C 1
ATOM 686 O O . THR A 1 88 ? 5.516 -27.516 1.047 1 94.5 88 THR A O 1
ATOM 689 N N . ASP A 1 89 ? 6.191 -25.391 0.923 1 94.25 89 ASP A N 1
ATOM 690 C CA . ASP A 1 89 ? 6.594 -25.375 2.326 1 94.25 89 ASP A CA 1
ATOM 691 C C . ASP A 1 89 ? 5.434 -24.953 3.225 1 94.25 89 ASP A C 1
ATOM 693 O O . ASP A 1 89 ? 5.32 -25.422 4.359 1 94.25 89 ASP A O 1
ATOM 697 N N . HIS A 1 90 ? 4.539 -24.125 2.74 1 93.81 90 HIS A N 1
ATOM 698 C CA . HIS A 1 90 ? 3.477 -23.578 3.58 1 93.81 90 HIS A CA 1
ATOM 699 C C . HIS A 1 90 ? 2.121 -24.172 3.207 1 93.81 90 HIS A C 1
ATOM 701 O O . HIS A 1 90 ? 1.131 -23.953 3.908 1 93.81 90 HIS A O 1
ATOM 707 N N . GLY A 1 91 ? 2.041 -24.828 2.055 1 92.38 91 GLY A N 1
ATOM 708 C CA . GLY A 1 91 ? 0.851 -25.594 1.701 1 92.38 91 GLY A CA 1
ATOM 709 C C . GLY A 1 91 ? -0.242 -24.734 1.091 1 92.38 91 GLY A C 1
ATOM 710 O O . GLY A 1 91 ? -1.403 -25.141 1.038 1 92.38 91 GLY A O 1
ATOM 711 N N . TYR A 1 92 ? 0.106 -23.531 0.655 1 94.5 92 TYR A N 1
ATOM 712 C CA . TYR A 1 92 ? -0.898 -22.672 0.055 1 94.5 92 TYR A CA 1
ATOM 713 C C . TYR A 1 92 ? -1.219 -23.109 -1.37 1 94.5 92 TYR A C 1
ATOM 715 O O . TYR A 1 92 ? -0.325 -23.5 -2.117 1 94.5 92 TYR A O 1
ATOM 723 N N . ARG A 1 93 ? -2.443 -23 -1.734 1 95.06 93 ARG A N 1
ATOM 724 C CA . ARG A 1 93 ? -2.867 -22.938 -3.129 1 95.06 93 ARG A CA 1
ATOM 725 C C . ARG A 1 93 ? -3.064 -21.484 -3.57 1 95.06 93 ARG A C 1
ATOM 727 O O . ARG A 1 93 ? -3.924 -20.781 -3.039 1 95.06 93 ARG A O 1
ATOM 734 N N . LEU A 1 94 ? -2.305 -21.094 -4.586 1 96.12 94 LEU A N 1
ATOM 735 C CA . LEU A 1 94 ? -2.17 -19.656 -4.836 1 96.12 94 LEU A CA 1
ATOM 736 C C . LEU A 1 94 ? -2.832 -19.281 -6.156 1 96.12 94 LEU A C 1
ATOM 738 O O . LEU A 1 94 ? -2.719 -20 -7.148 1 96.12 94 LEU A O 1
ATOM 742 N N . ARG A 1 95 ? -3.504 -18.203 -6.094 1 93.69 95 ARG A N 1
ATOM 743 C CA . ARG A 1 95 ? -3.902 -17.453 -7.273 1 93.69 95 ARG A CA 1
ATOM 744 C C . ARG A 1 95 ? -3.318 -16.031 -7.234 1 93.69 95 ARG A C 1
ATOM 746 O O . ARG A 1 95 ? -2.914 -15.555 -6.176 1 93.69 95 ARG A O 1
ATOM 753 N N . HIS A 1 96 ? -3.174 -15.414 -8.367 1 94.19 96 HIS A N 1
ATOM 754 C CA . HIS A 1 96 ? -2.654 -14.055 -8.391 1 94.19 96 HIS A CA 1
ATOM 755 C C . HIS A 1 96 ? -3.613 -13.086 -7.707 1 94.19 96 HIS A C 1
ATOM 757 O O . HIS A 1 96 ? -4.828 -13.164 -7.914 1 94.19 96 HIS A O 1
ATOM 763 N N . GLY A 1 97 ? -3.104 -12.188 -6.934 1 96 97 GLY A N 1
ATOM 764 C CA . GLY A 1 97 ? -3.916 -11.305 -6.117 1 96 97 GLY A CA 1
ATOM 765 C C . GLY A 1 97 ? -3.867 -9.859 -6.578 1 96 97 GLY A C 1
ATOM 766 O O . GLY A 1 97 ? -4.238 -8.945 -5.832 1 96 97 GLY A O 1
ATOM 767 N N . SER A 1 98 ? -3.531 -9.555 -7.781 1 96 98 SER A N 1
ATOM 768 C CA . SER A 1 98 ? -3.258 -8.195 -8.25 1 96 98 SER A CA 1
ATOM 769 C C . SER A 1 98 ? -4.512 -7.332 -8.211 1 96 98 SER A C 1
ATOM 771 O O . SER A 1 98 ? -4.43 -6.121 -8 1 96 98 SER A O 1
ATOM 773 N N . GLN A 1 99 ? -5.68 -7.934 -8.383 1 94.12 99 GLN A N 1
ATOM 774 C CA . GLN A 1 99 ? -6.918 -7.168 -8.367 1 94.12 99 GLN A CA 1
ATOM 775 C C . GLN A 1 99 ? -7.156 -6.531 -7 1 94.12 99 GLN A C 1
ATOM 777 O O . GLN A 1 99 ? -7.906 -5.562 -6.879 1 94.12 99 GLN A O 1
ATOM 782 N N . PHE A 1 100 ? -6.477 -7.023 -5.98 1 96.62 100 PHE A N 1
ATOM 783 C CA . PHE A 1 100 ? -6.59 -6.504 -4.625 1 96.62 100 PHE A CA 1
ATOM 784 C C . PHE A 1 100 ? -5.336 -5.727 -4.234 1 96.62 100 PHE A C 1
ATOM 786 O O . PHE A 1 100 ? -5.215 -5.262 -3.102 1 96.62 100 PHE A O 1
ATOM 793 N N . GLY A 1 101 ? -4.43 -5.676 -5.109 1 97.75 101 GLY A N 1
ATOM 794 C CA . GLY A 1 101 ? -3.146 -5.086 -4.754 1 97.75 101 GLY A CA 1
ATOM 795 C C . GLY A 1 101 ? -2.275 -6.008 -3.922 1 97.75 101 GLY A C 1
ATOM 796 O O . GLY A 1 101 ? -1.397 -5.543 -3.189 1 97.75 101 GLY A O 1
ATOM 797 N N . ALA A 1 102 ? -2.547 -7.246 -3.914 1 98.44 102 ALA A N 1
ATOM 798 C CA . ALA A 1 102 ? -1.743 -8.273 -3.26 1 98.44 102 ALA A CA 1
ATOM 799 C C . ALA A 1 102 ? -0.963 -9.094 -4.285 1 98.44 102 ALA A C 1
ATOM 801 O O . ALA A 1 102 ? -1.253 -9.039 -5.484 1 98.44 102 ALA A O 1
ATOM 802 N N . ASN A 1 103 ? 0.017 -9.773 -3.775 1 98.12 103 ASN A N 1
ATOM 803 C CA . ASN A 1 103 ? 0.749 -10.656 -4.676 1 98.12 103 ASN A CA 1
ATOM 804 C C . ASN A 1 103 ? -0.066 -11.898 -5.027 1 98.12 103 ASN A C 1
ATOM 806 O O . ASN A 1 103 ? -0.173 -12.266 -6.199 1 98.12 103 ASN A O 1
ATOM 810 N N . TYR A 1 104 ? -0.631 -12.516 -3.986 1 97.69 104 TYR A N 1
ATOM 811 C CA . TYR A 1 104 ? -1.375 -13.75 -4.215 1 97.69 104 TYR A CA 1
ATOM 812 C C . TYR A 1 104 ? -2.627 -13.797 -3.346 1 97.69 104 TYR A C 1
ATOM 814 O O . TYR A 1 104 ? -2.682 -13.164 -2.289 1 97.69 104 TYR A O 1
ATOM 822 N N . ILE A 1 105 ? -3.619 -14.492 -3.807 1 96.31 105 ILE A N 1
ATOM 823 C CA . ILE A 1 105 ? -4.688 -15.078 -3 1 96.31 105 ILE A CA 1
ATOM 824 C C . ILE A 1 105 ? -4.332 -16.516 -2.623 1 96.31 105 ILE A C 1
ATOM 826 O O . ILE A 1 105 ? -3.947 -17.312 -3.482 1 96.31 105 ILE A O 1
ATOM 830 N N . GLY A 1 106 ? -4.379 -16.75 -1.35 1 95.75 106 GLY A N 1
ATOM 831 C CA . GLY A 1 106 ? -4.027 -18.094 -0.9 1 95.75 106 GLY A CA 1
ATOM 832 C C . GLY A 1 106 ? -5.164 -18.797 -0.177 1 95.75 106 GLY A C 1
ATOM 833 O O . GLY A 1 106 ? -5.949 -18.156 0.523 1 95.75 106 GLY A O 1
ATOM 834 N N . TYR A 1 107 ? -5.305 -20.062 -0.371 1 89.75 107 TYR A N 1
ATOM 835 C CA . TYR A 1 107 ? -6.227 -20.875 0.408 1 89.75 107 TYR A CA 1
ATOM 836 C C . TYR A 1 107 ? -5.555 -22.172 0.877 1 89.75 107 TYR A C 1
ATOM 838 O O . TYR A 1 107 ? -4.625 -22.656 0.231 1 89.75 107 TYR A O 1
ATOM 846 N N . GLN A 1 108 ? -5.852 -22.422 2.117 1 80.31 108 GLN A N 1
ATOM 847 C CA . GLN A 1 108 ? -5.363 -23.703 2.637 1 80.31 108 GLN A CA 1
ATOM 848 C C . GLN A 1 108 ? -6.492 -24.734 2.732 1 80.31 108 GLN A C 1
ATOM 850 O O . GLN A 1 108 ? -7.656 -24.359 2.895 1 80.31 108 GLN A O 1
ATOM 855 N N . ASP A 1 109 ? -6.617 -25.781 1.839 1 61.22 109 ASP A N 1
ATOM 856 C CA . ASP A 1 109 ? -7.633 -26.812 1.727 1 61.22 109 ASP A CA 1
ATOM 857 C C . ASP A 1 109 ? -8.438 -26.938 3.018 1 61.22 109 ASP A C 1
ATOM 859 O O . ASP A 1 109 ? -9.57 -27.422 3.004 1 61.22 109 ASP A O 1
ATOM 863 N N . VAL A 1 110 ? -8.023 -26.734 4.184 1 51.31 110 VAL A N 1
ATOM 864 C CA . VAL A 1 110 ? -8.922 -27.297 5.184 1 51.31 110 VAL A CA 1
ATOM 865 C C . VAL A 1 110 ? -10.188 -26.453 5.273 1 51.31 110 VAL A C 1
ATOM 867 O O . VAL A 1 110 ? -10.148 -25.234 5.059 1 51.31 110 VAL A O 1
ATOM 870 N N . GLY A 1 111 ? -11.484 -26.75 5.082 1 46.41 111 GLY A N 1
ATOM 871 C CA . GLY A 1 111 ? -12.836 -26.281 5.32 1 46.41 111 GLY A CA 1
ATOM 872 C C . GLY A 1 111 ? -12.883 -24.844 5.805 1 46.41 111 GLY A C 1
ATOM 873 O O . GLY A 1 111 ? -13.953 -24.344 6.16 1 46.41 111 GLY A O 1
ATOM 874 N N . THR A 1 112 ? -11.914 -24.328 6.305 1 47.28 112 THR A N 1
ATOM 875 C CA . THR A 1 112 ? -12.047 -23.078 7.047 1 47.28 112 THR A CA 1
ATOM 876 C C . THR A 1 112 ? -11.93 -21.875 6.113 1 47.28 112 THR A C 1
ATOM 878 O O . THR A 1 112 ? -11.32 -21.984 5.043 1 47.28 112 THR A O 1
ATOM 881 N N . HIS A 1 113 ? -12.969 -20.953 6.027 1 53.78 113 HIS A N 1
ATOM 882 C CA . HIS A 1 113 ? -13.008 -19.562 5.598 1 53.78 113 HIS A CA 1
ATOM 883 C C . HIS A 1 113 ? -11.609 -18.938 5.605 1 53.78 113 HIS A C 1
ATOM 885 O O . HIS A 1 113 ? -11.438 -17.781 5.992 1 53.78 113 HIS A O 1
ATOM 891 N N . GLY A 1 114 ? -10.531 -19.719 5.227 1 69.69 114 GLY A N 1
ATOM 892 C CA . GLY A 1 114 ? -9.094 -19.609 5.422 1 69.69 114 GLY A CA 1
ATOM 893 C C . GLY A 1 114 ? -8.391 -18.875 4.289 1 69.69 114 GLY A C 1
ATOM 894 O O . GLY A 1 114 ? -7.18 -19.016 4.113 1 69.69 114 GLY A O 1
ATOM 895 N N . GLU A 1 115 ? -9.266 -18.047 3.506 1 87.62 115 GLU A N 1
ATOM 896 C CA . GLU A 1 115 ? -8.602 -17.328 2.424 1 87.62 115 GLU A CA 1
ATOM 897 C C . GLU A 1 115 ? -7.801 -16.156 2.961 1 87.62 115 GLU A C 1
ATOM 899 O O . GLU A 1 115 ? -8.156 -15.562 3.986 1 87.62 115 GLU A O 1
ATOM 904 N N . CYS A 1 116 ? -6.727 -16.031 2.293 1 95.62 116 CYS A N 1
ATOM 905 C CA . CYS A 1 116 ? -5.887 -14.906 2.699 1 95.62 116 CYS A CA 1
ATOM 906 C C . CYS A 1 116 ? -5.316 -14.188 1.484 1 95.62 116 CYS A C 1
ATOM 908 O O . CYS A 1 116 ? -5.309 -14.727 0.379 1 95.62 116 CYS A O 1
ATOM 910 N N . LEU A 1 117 ? -5.055 -12.992 1.693 1 97.88 117 LEU A N 1
ATOM 911 C CA . LEU A 1 117 ? -4.23 -12.219 0.771 1 97.88 117 LEU A CA 1
ATOM 912 C C . LEU A 1 117 ? -2.783 -12.172 1.24 1 97.88 117 LEU A C 1
ATOM 914 O O . LEU A 1 117 ? -2.516 -11.922 2.418 1 97.88 117 LEU A O 1
ATOM 918 N N . LEU A 1 118 ? -1.903 -12.492 0.331 1 98.56 118 LEU A N 1
ATOM 919 C CA . LEU A 1 118 ? -0.486 -12.523 0.675 1 98.56 118 LEU A CA 1
ATOM 920 C C . LEU A 1 118 ? 0.245 -11.32 0.085 1 98.56 118 LEU A C 1
ATOM 922 O O . LEU A 1 118 ? 0.192 -11.086 -1.125 1 98.56 118 LEU A O 1
ATOM 926 N N . PHE A 1 119 ? 0.873 -10.531 0.919 1 98.56 119 PHE A N 1
ATOM 927 C CA . PHE A 1 119 ? 1.642 -9.352 0.565 1 98.56 119 PHE A CA 1
ATOM 928 C C . PHE A 1 119 ? 3.127 -9.562 0.828 1 98.56 119 PHE A C 1
ATOM 930 O O . PHE A 1 119 ? 3.527 -9.852 1.959 1 98.56 119 PHE A O 1
ATOM 937 N N . THR A 1 120 ? 3.945 -9.43 -0.264 1 97.5 120 THR A N 1
ATOM 938 C CA . THR A 1 120 ? 5.379 -9.602 -0.068 1 97.5 120 THR A CA 1
ATOM 939 C C . THR A 1 120 ? 6.004 -8.336 0.514 1 97.5 120 THR A C 1
ATOM 941 O O . THR A 1 120 ? 5.805 -7.242 -0.015 1 97.5 120 THR A O 1
ATOM 944 N N . GLY A 1 121 ? 6.77 -8.508 1.612 1 95.81 121 GLY A N 1
ATOM 945 C CA . GLY A 1 121 ? 7.398 -7.379 2.283 1 95.81 121 GLY A CA 1
ATOM 946 C C . GLY A 1 121 ? 8.727 -6.98 1.668 1 95.81 121 GLY A C 1
ATOM 947 O O . GLY A 1 121 ? 9.156 -7.57 0.674 1 95.81 121 GLY A O 1
ATOM 948 N N . PRO A 1 122 ? 9.383 -6.074 2.352 1 95.19 122 PRO A N 1
ATOM 949 C CA . PRO A 1 122 ? 8.906 -5.348 3.529 1 95.19 122 PRO A CA 1
ATOM 950 C C . PRO A 1 122 ? 7.781 -4.367 3.203 1 95.19 122 PRO A C 1
ATOM 952 O O . PRO A 1 122 ? 7.66 -3.914 2.062 1 95.19 122 PRO A O 1
ATOM 955 N N . LEU A 1 123 ? 6.891 -4.156 4.176 1 96.69 123 LEU A N 1
ATOM 956 C CA . LEU A 1 123 ? 5.816 -3.174 4.07 1 96.69 123 LEU A CA 1
ATOM 957 C C . LEU A 1 123 ? 6.012 -2.039 5.07 1 96.69 123 LEU A C 1
ATOM 959 O O . LEU A 1 123 ? 6.266 -2.285 6.25 1 96.69 123 LEU A O 1
ATOM 963 N N . ALA A 1 124 ? 5.883 -0.744 4.57 1 96.25 124 ALA A N 1
ATOM 964 C CA . ALA A 1 124 ? 5.863 0.401 5.477 1 96.25 124 ALA A CA 1
ATOM 965 C C . ALA A 1 124 ? 4.602 0.396 6.336 1 96.25 124 ALA A C 1
ATOM 967 O O . ALA A 1 124 ? 3.678 -0.38 6.09 1 96.25 124 ALA A O 1
ATOM 968 N N . GLU A 1 125 ? 4.605 1.22 7.367 1 95.94 125 GLU A N 1
ATOM 969 C CA . GLU A 1 125 ? 3.508 1.235 8.328 1 95.94 125 GLU A CA 1
ATOM 970 C C . GLU A 1 125 ? 2.17 1.492 7.641 1 95.94 125 GLU A C 1
ATOM 972 O O . GLU A 1 125 ? 1.209 0.749 7.844 1 95.94 125 GLU A O 1
ATOM 977 N N . LEU A 1 126 ? 2.107 2.48 6.801 1 96.75 126 LEU A N 1
ATOM 978 C CA . LEU A 1 126 ? 0.852 2.801 6.129 1 96.75 126 LEU A CA 1
ATOM 979 C C . LEU A 1 126 ? 0.464 1.7 5.148 1 96.75 126 LEU A C 1
ATOM 981 O O . LEU A 1 126 ? -0.723 1.444 4.934 1 96.75 126 LEU A O 1
ATOM 985 N N . GLU A 1 127 ? 1.512 1.018 4.609 1 97.31 127 GLU A N 1
ATOM 986 C CA . GLU A 1 127 ? 1.247 -0.096 3.703 1 97.31 127 GLU A CA 1
ATOM 987 C C . GLU A 1 127 ? 0.607 -1.269 4.441 1 97.31 127 GLU A C 1
ATOM 989 O O . GLU A 1 127 ? -0.232 -1.978 3.883 1 97.31 127 GLU A O 1
ATOM 994 N N . ARG A 1 128 ? 1.055 -1.465 5.621 1 97.56 128 ARG A N 1
ATOM 995 C CA . ARG A 1 128 ? 0.45 -2.502 6.449 1 97.56 128 ARG A CA 1
ATOM 996 C C . ARG A 1 128 ? -1.016 -2.189 6.734 1 97.56 128 ARG A C 1
ATOM 998 O O . ARG A 1 128 ? -1.867 -3.078 6.676 1 97.56 128 ARG A O 1
ATOM 1005 N N . VAL A 1 129 ? -1.32 -0.98 7.047 1 97.44 129 VAL A N 1
ATOM 1006 C CA . VAL A 1 129 ? -2.695 -0.56 7.293 1 97.44 129 VAL A CA 1
ATOM 1007 C C . VAL A 1 129 ? -3.547 -0.818 6.055 1 97.44 129 VAL A C 1
ATOM 1009 O O . VAL A 1 129 ? -4.637 -1.388 6.152 1 97.44 129 VAL A O 1
ATOM 1012 N N . ARG A 1 130 ? -2.99 -0.479 4.902 1 97.81 130 ARG A N 1
ATOM 1013 C CA . ARG A 1 130 ? -3.723 -0.696 3.658 1 97.81 130 ARG A CA 1
ATOM 1014 C C . ARG A 1 130 ? -3.986 -2.18 3.43 1 97.81 130 ARG A C 1
ATOM 1016 O O . ARG A 1 130 ? -5.094 -2.568 3.055 1 97.81 130 ARG A O 1
ATOM 1023 N N . ALA A 1 131 ? -2.947 -2.953 3.656 1 98.12 131 ALA A N 1
ATOM 1024 C CA . ALA A 1 131 ? -3.07 -4.395 3.451 1 98.12 131 ALA A CA 1
ATOM 1025 C C . ALA A 1 131 ? -4.184 -4.977 4.32 1 98.12 131 ALA A C 1
ATOM 1027 O O . ALA A 1 131 ? -5.039 -5.719 3.828 1 98.12 131 ALA A O 1
ATOM 1028 N N . VAL A 1 132 ? -4.25 -4.594 5.543 1 97.69 132 VAL A N 1
ATOM 1029 C CA . VAL A 1 132 ? -5.23 -5.105 6.492 1 97.69 132 VAL A CA 1
ATOM 1030 C C . VAL A 1 132 ? -6.625 -4.625 6.109 1 97.69 132 VAL A C 1
ATOM 1032 O O . VAL A 1 132 ? -7.582 -5.402 6.109 1 97.69 132 VAL A O 1
ATOM 1035 N N . ARG A 1 133 ? -6.707 -3.408 5.781 1 96.56 133 ARG A N 1
ATOM 1036 C CA . ARG A 1 133 ? -8.016 -2.855 5.43 1 96.56 133 ARG A CA 1
ATOM 1037 C C . ARG A 1 133 ? -8.578 -3.527 4.18 1 96.56 133 ARG A C 1
ATOM 1039 O O . ARG A 1 133 ? -9.758 -3.857 4.129 1 96.56 133 ARG A O 1
ATOM 1046 N N . ILE A 1 134 ? -7.723 -3.748 3.201 1 97.19 134 ILE A N 1
ATOM 1047 C CA . ILE A 1 134 ? -8.148 -4.41 1.975 1 97.19 134 ILE A CA 1
ATOM 1048 C C . ILE A 1 134 ? -8.625 -5.828 2.291 1 97.19 134 ILE A C 1
ATOM 1050 O O . ILE A 1 134 ? -9.703 -6.238 1.855 1 97.19 134 ILE A O 1
ATOM 1054 N N . ALA A 1 135 ? -7.84 -6.516 2.975 1 96.81 135 ALA A N 1
ATOM 1055 C CA . ALA A 1 135 ? -8.18 -7.895 3.311 1 96.81 135 ALA A CA 1
ATOM 1056 C C . ALA A 1 135 ? -9.508 -7.961 4.062 1 96.81 135 ALA A C 1
ATOM 1058 O O . ALA A 1 135 ? -10.359 -8.797 3.758 1 96.81 135 ALA A O 1
ATOM 1059 N N . ARG A 1 136 ? -9.68 -7.074 4.996 1 95.19 136 ARG A N 1
ATOM 1060 C CA . ARG A 1 136 ? -10.914 -7.051 5.77 1 95.19 136 ARG A CA 1
ATOM 1061 C C . ARG A 1 136 ? -12.117 -6.762 4.871 1 95.19 136 ARG A C 1
ATOM 1063 O O . ARG A 1 136 ? -13.188 -7.344 5.059 1 95.19 136 ARG A O 1
ATOM 1070 N N . SER A 1 137 ? -11.914 -5.91 3.912 1 93.75 137 SER A N 1
ATOM 1071 C CA . SER A 1 137 ? -13.016 -5.504 3.047 1 93.75 137 SER A CA 1
ATOM 1072 C C . SER A 1 137 ? -13.523 -6.672 2.209 1 93.75 137 SER A C 1
ATOM 1074 O O . SER A 1 137 ? -14.656 -6.648 1.717 1 93.75 137 SER A O 1
ATOM 1076 N N . VAL A 1 138 ? -12.773 -7.684 2.035 1 94.25 138 VAL A N 1
ATOM 1077 C CA . VAL A 1 138 ? -13.164 -8.812 1.198 1 94.25 138 VAL A CA 1
ATOM 1078 C C . VAL A 1 138 ? -13.266 -10.078 2.049 1 94.25 138 VAL A C 1
ATOM 1080 O O . VAL A 1 138 ? -13.367 -11.18 1.515 1 94.25 138 VAL A O 1
ATOM 1083 N N . GLY A 1 139 ? -13.156 -9.891 3.297 1 93.19 139 GLY A N 1
ATOM 1084 C CA . GLY A 1 139 ? -13.375 -10.984 4.227 1 93.19 139 GLY A CA 1
ATOM 1085 C C . GLY A 1 139 ? -12.227 -11.977 4.258 1 93.19 139 GLY A C 1
ATOM 1086 O O . GLY A 1 139 ? -12.445 -13.18 4.398 1 93.19 139 GLY A O 1
ATOM 1087 N N . LYS A 1 140 ? -11.023 -11.539 4.07 1 94.69 140 LYS A N 1
ATOM 1088 C CA . LYS A 1 140 ? -9.852 -12.406 4.047 1 94.69 140 LYS A CA 1
ATOM 1089 C C . LYS A 1 140 ? -8.82 -11.961 5.082 1 94.69 140 LYS A C 1
ATOM 1091 O O . LYS A 1 140 ? -8.867 -10.82 5.562 1 94.69 140 LYS A O 1
ATOM 1096 N N . ARG A 1 141 ? -7.938 -12.836 5.418 1 95.38 141 ARG A N 1
ATOM 1097 C CA . ARG A 1 141 ? -6.805 -12.453 6.25 1 95.38 141 ARG A CA 1
ATOM 1098 C C . ARG A 1 141 ? -5.723 -11.766 5.422 1 95.38 141 ARG A C 1
ATOM 1100 O O . ARG A 1 141 ? -5.625 -11.992 4.215 1 95.38 141 ARG A O 1
ATOM 1107 N N . ALA A 1 142 ? -4.996 -10.891 6.078 1 97.81 142 ALA A N 1
ATOM 1108 C CA . ALA A 1 142 ? -3.822 -10.266 5.469 1 97.81 142 ALA A CA 1
ATOM 1109 C C . ALA A 1 142 ? -2.533 -10.906 5.977 1 97.81 142 ALA A C 1
ATOM 1111 O O . ALA A 1 142 ? -2.219 -10.82 7.168 1 97.81 142 ALA A O 1
ATOM 1112 N N . MET A 1 143 ? -1.802 -11.5 5.07 1 97.94 143 MET A N 1
ATOM 1113 C CA . MET A 1 143 ? -0.567 -12.172 5.453 1 97.94 143 MET A CA 1
ATOM 1114 C C . MET A 1 143 ? 0.649 -11.461 4.875 1 97.94 143 MET A C 1
ATOM 1116 O O . MET A 1 143 ? 0.657 -11.086 3.699 1 97.94 143 MET A O 1
ATOM 1120 N N . LEU A 1 144 ? 1.665 -11.281 5.684 1 98.44 144 LEU A N 1
ATOM 1121 C CA . LEU A 1 144 ? 2.934 -10.711 5.246 1 98.44 144 LEU A CA 1
ATOM 1122 C C . LEU A 1 144 ? 3.936 -11.805 4.906 1 98.44 144 LEU A C 1
ATOM 1124 O O . LEU A 1 144 ? 4.188 -12.695 5.719 1 98.44 144 LEU A O 1
ATOM 1128 N N . VAL A 1 145 ? 4.434 -11.727 3.707 1 98.25 145 VAL A N 1
ATOM 1129 C CA . VAL A 1 145 ? 5.469 -12.648 3.256 1 98.25 145 VAL A CA 1
ATOM 1130 C C . VAL A 1 145 ? 6.836 -11.969 3.34 1 98.25 145 VAL A C 1
ATOM 1132 O O . VAL A 1 145 ? 7.055 -10.914 2.74 1 98.25 145 VAL A O 1
ATOM 1135 N N . THR A 1 146 ? 7.77 -12.523 4.031 1 97.44 146 THR A N 1
ATOM 1136 C CA . THR A 1 146 ? 9.133 -12.016 4.137 1 97.44 146 THR A CA 1
ATOM 1137 C C . THR A 1 146 ? 10.133 -13.023 3.574 1 97.44 146 THR A C 1
ATOM 1139 O O . THR A 1 146 ? 10.031 -14.227 3.842 1 97.44 146 THR A O 1
ATOM 1142 N N . VAL A 1 147 ? 11 -12.484 2.713 1 95.38 147 VAL A N 1
ATOM 1143 C CA . VAL A 1 147 ? 12.008 -13.328 2.07 1 95.38 147 VAL A CA 1
ATOM 1144 C C . VAL A 1 147 ? 13.398 -12.969 2.605 1 95.38 147 VAL A C 1
ATOM 1146 O O . VAL A 1 147 ? 13.812 -11.812 2.553 1 95.38 147 VAL A O 1
ATOM 1149 N N . GLN A 1 148 ? 14.07 -13.812 3.234 1 91.31 148 GLN A N 1
ATOM 1150 C CA . GLN A 1 148 ? 15.453 -13.641 3.674 1 91.31 148 GLN A CA 1
ATOM 1151 C C . GLN A 1 148 ? 16.422 -14.383 2.76 1 91.31 148 GLN A C 1
ATOM 1153 O O . GLN A 1 148 ? 16.328 -15.602 2.613 1 91.31 148 GLN A O 1
ATOM 1158 N N . GLU A 1 149 ? 17.172 -13.594 2.096 1 81.62 149 GLU A N 1
ATOM 1159 C CA . GLU A 1 149 ? 18.156 -14.219 1.215 1 81.62 149 GLU A CA 1
ATOM 1160 C C . GLU A 1 149 ? 19.328 -14.789 2.01 1 81.62 149 GLU A C 1
ATOM 1162 O O . GLU A 1 149 ? 19.797 -14.164 2.965 1 81.62 149 GLU A O 1
ATOM 1167 N N . GLY A 1 150 ? 19.484 -16.078 1.978 1 71.06 150 GLY A N 1
ATOM 1168 C CA . GLY A 1 150 ? 20.609 -16.703 2.674 1 71.06 150 GLY A CA 1
ATOM 1169 C C . GLY A 1 150 ? 21.953 -16.25 2.15 1 71.06 150 GLY A C 1
ATOM 1170 O O . GLY A 1 150 ? 22.047 -15.656 1.074 1 71.06 150 GLY A O 1
ATOM 1171 N N . ASP A 1 151 ? 22.922 -16.094 3.066 1 64.88 151 ASP A N 1
ATOM 1172 C CA . ASP A 1 151 ? 24.312 -15.828 2.682 1 64.88 151 ASP A CA 1
ATOM 1173 C C . ASP A 1 151 ? 24.734 -16.703 1.499 1 64.88 151 ASP A C 1
ATOM 1175 O O . ASP A 1 151 ? 24.016 -17.625 1.12 1 64.88 151 ASP A O 1
ATOM 1179 N N . SER A 1 152 ? 25.938 -16.938 1.203 1 54.25 152 SER A N 1
ATOM 1180 C CA . SER A 1 152 ? 26.734 -17.656 0.218 1 54.25 152 SER A CA 1
ATOM 1181 C C . SER A 1 152 ? 26.062 -18.969 -0.193 1 54.25 152 SER A C 1
ATOM 1183 O O . SER A 1 152 ? 26.234 -19.984 0.467 1 54.25 152 SER A O 1
ATOM 1185 N N . GLY A 1 153 ? 25.156 -19.172 -1.217 1 57.19 153 GLY A N 1
ATOM 1186 C CA . GLY A 1 153 ? 24.703 -20.406 -1.826 1 57.19 153 GLY A CA 1
ATOM 1187 C C . GLY A 1 153 ? 23.438 -20.953 -1.206 1 57.19 153 GLY A C 1
ATOM 1188 O O . GLY A 1 153 ? 22.906 -21.969 -1.651 1 57.19 153 GLY A O 1
ATOM 1189 N N . CYS A 1 154 ? 23.109 -20.391 -0.013 1 57.94 154 CYS A N 1
ATOM 1190 C CA . CYS A 1 154 ? 22.016 -21.062 0.677 1 57.94 154 CYS A CA 1
ATOM 1191 C C . CYS A 1 154 ? 20.672 -20.531 0.216 1 57.94 154 CYS A C 1
ATOM 1193 O O . CYS A 1 154 ? 20.578 -19.406 -0.283 1 57.94 154 CYS A O 1
ATOM 1195 N N . SER A 1 155 ? 19.594 -21.406 0.219 1 69.44 155 SER A N 1
ATOM 1196 C CA . SER A 1 155 ? 18.219 -21.234 -0.228 1 69.44 155 SER A CA 1
ATOM 1197 C C . SER A 1 155 ? 17.531 -20.109 0.53 1 69.44 155 SER A C 1
ATOM 1199 O O . SER A 1 155 ? 17.875 -19.812 1.68 1 69.44 155 SER A O 1
ATOM 1201 N N . SER A 1 156 ? 16.875 -19.25 -0.137 1 83.81 156 SER A N 1
ATOM 1202 C CA . SER A 1 156 ? 16.094 -18.188 0.469 1 83.81 156 SER A CA 1
ATOM 1203 C C . SER A 1 156 ? 15.023 -18.75 1.404 1 83.81 156 SER A C 1
ATOM 1205 O O . SER A 1 156 ? 14.469 -19.828 1.153 1 83.81 156 SER A O 1
ATOM 1207 N N . THR A 1 157 ? 14.945 -18.203 2.59 1 92 157 THR A N 1
ATOM 1208 C CA . THR A 1 157 ? 13.914 -18.578 3.547 1 92 157 THR A CA 1
ATOM 1209 C C . THR A 1 157 ? 12.711 -17.641 3.449 1 92 157 THR A C 1
ATOM 1211 O O . THR A 1 157 ? 12.875 -16.422 3.43 1 92 157 THR A O 1
ATOM 1214 N N . VAL A 1 158 ? 11.562 -18.281 3.293 1 96.31 158 VAL A N 1
ATOM 1215 C CA . VAL A 1 158 ? 10.32 -17.531 3.205 1 96.31 158 VAL A CA 1
ATOM 1216 C C . VAL A 1 158 ? 9.508 -17.734 4.484 1 96.31 158 VAL A C 1
ATOM 1218 O O . VAL A 1 158 ? 9.273 -18.859 4.914 1 96.31 158 VAL A O 1
ATOM 1221 N N . THR A 1 159 ? 9.117 -16.641 5.168 1 97.06 159 THR A N 1
ATOM 1222 C CA . THR A 1 159 ? 8.266 -16.688 6.352 1 97.06 159 THR A CA 1
ATOM 1223 C C . THR A 1 159 ? 6.953 -15.945 6.098 1 97.06 159 THR A C 1
ATOM 1225 O O . THR A 1 159 ? 6.906 -15.008 5.297 1 97.06 159 THR A O 1
ATOM 1228 N N . VAL A 1 160 ? 5.883 -16.469 6.746 1 96.88 160 VAL A N 1
ATOM 1229 C CA . VAL A 1 160 ? 4.559 -15.875 6.594 1 96.88 160 VAL A CA 1
ATOM 1230 C C . VAL A 1 160 ? 4.004 -15.477 7.961 1 96.88 160 VAL A C 1
ATOM 1232 O O . VAL A 1 160 ? 3.967 -16.297 8.883 1 96.88 160 VAL A O 1
ATOM 1235 N N . THR A 1 161 ? 3.592 -14.203 8.109 1 96.56 161 THR A N 1
ATOM 1236 C CA . THR A 1 161 ? 3.07 -13.695 9.375 1 96.56 161 THR A CA 1
ATOM 1237 C C . THR A 1 161 ? 1.701 -13.055 9.18 1 96.56 161 THR A C 1
ATOM 1239 O O . THR A 1 161 ? 1.472 -12.359 8.18 1 96.56 161 THR A O 1
ATOM 1242 N N . ASP A 1 162 ? 0.809 -13.336 10.141 1 96.12 162 ASP A N 1
ATOM 1243 C CA . ASP A 1 162 ? -0.535 -12.766 10.102 1 96.12 162 ASP A CA 1
ATOM 1244 C C . ASP A 1 162 ? -0.525 -11.305 10.555 1 96.12 162 ASP A C 1
ATOM 1246 O O . ASP A 1 162 ? -0.211 -11.008 11.703 1 96.12 162 ASP A O 1
ATOM 1250 N N . LEU A 1 163 ? -0.911 -10.344 9.656 1 96.81 163 LEU A N 1
ATOM 1251 C CA . LEU A 1 163 ? -0.901 -8.922 9.961 1 96.81 163 LEU A CA 1
ATOM 1252 C C . LEU A 1 163 ? -2.09 -8.539 10.836 1 96.81 163 LEU A C 1
ATOM 1254 O O . LEU A 1 163 ? -2.119 -7.453 11.414 1 96.81 163 LEU A O 1
ATOM 1258 N N . MET A 1 164 ? -3.068 -9.367 10.859 1 92.81 164 MET A N 1
ATOM 1259 C CA . MET A 1 164 ? -4.316 -9.062 11.547 1 92.81 164 MET A CA 1
ATOM 1260 C C . MET A 1 164 ? -4.324 -9.648 12.953 1 92.81 164 MET A C 1
ATOM 1262 O O . MET A 1 164 ? -5.266 -9.43 13.719 1 92.81 164 MET A O 1
ATOM 1266 N N . ALA A 1 165 ? -3.488 -10.477 13.305 1 83.38 165 ALA A N 1
ATOM 1267 C CA . ALA A 1 165 ? -3.477 -11.117 14.609 1 83.38 165 ALA A CA 1
ATOM 1268 C C . ALA A 1 165 ? -3.533 -10.086 15.734 1 83.38 165 ALA A C 1
ATOM 1270 O O . ALA A 1 165 ? -4.16 -10.312 16.766 1 83.38 165 ALA A O 1
ATOM 1271 N N . ASP A 1 166 ? -2.773 -9.031 15.812 1 59.78 166 ASP A N 1
ATOM 1272 C CA . ASP A 1 166 ? -2.84 -8.109 16.938 1 59.78 166 ASP A CA 1
ATOM 1273 C C . ASP A 1 166 ? -4.031 -7.164 16.812 1 59.78 166 ASP A C 1
ATOM 1275 O O . ASP A 1 166 ? -4.344 -6.418 17.734 1 59.78 166 ASP A O 1
ATOM 1279 N N . SER A 1 167 ? -4.555 -6.957 15.672 1 54.22 167 SER A N 1
ATOM 1280 C CA . SER A 1 167 ? -5.574 -5.945 15.422 1 54.22 167 SER A CA 1
ATOM 1281 C C . SER A 1 167 ? -6.871 -6.273 16.156 1 54.22 167 SER A C 1
ATOM 1283 O O . SER A 1 167 ? -7.82 -5.488 16.125 1 54.22 167 SER A O 1
ATOM 1285 N N . LEU A 1 168 ? -7.145 -7.418 16.531 1 44.12 168 LEU A N 1
ATOM 1286 C CA . LEU A 1 168 ? -8.312 -7.688 17.359 1 44.12 168 LEU A CA 1
ATOM 1287 C C . LEU A 1 168 ? -8.289 -6.82 18.625 1 44.12 168 LEU A C 1
ATOM 1289 O O . LEU A 1 168 ? -9.32 -6.641 19.266 1 44.12 168 LEU A O 1
ATOM 1293 N N . ALA A 1 169 ? -7.305 -6.211 19.062 1 40.16 169 ALA A N 1
ATOM 1294 C CA . ALA A 1 169 ? -7.441 -5.418 20.281 1 40.16 169 ALA A CA 1
ATOM 1295 C C . ALA A 1 169 ? -8.141 -4.09 20 1 40.16 169 ALA A C 1
ATOM 1297 O O . ALA A 1 169 ? -8.891 -3.582 20.844 1 40.16 169 ALA A O 1
ATOM 1298 N N . ASP A 1 170 ? -7.898 -3.381 18.875 1 38.09 170 ASP A N 1
ATOM 1299 C CA . ASP A 1 170 ? -8.391 -2.014 18.734 1 38.09 170 ASP A CA 1
ATOM 1300 C C . ASP A 1 170 ? -9.797 -1.997 18.141 1 38.09 170 ASP A C 1
ATOM 1302 O O . ASP A 1 170 ? -10.461 -0.957 18.125 1 38.09 170 ASP A O 1
ATOM 1306 N N . LEU A 1 171 ? -10.305 -2.912 17.406 1 37.75 171 LEU A N 1
ATOM 1307 C CA . LEU A 1 171 ? -11.633 -2.887 16.812 1 37.75 171 LEU A CA 1
ATOM 1308 C C . LEU A 1 171 ? -12.719 -2.996 17.875 1 37.75 171 LEU A C 1
ATOM 1310 O O . LEU A 1 171 ? -13.906 -2.99 17.562 1 37.75 171 LEU A O 1
ATOM 1314 N N . ARG A 1 172 ? -12.328 -3.344 19.031 1 33.44 172 ARG A N 1
ATOM 1315 C CA . ARG A 1 172 ? -13.391 -3.367 20.031 1 33.44 172 ARG A CA 1
ATOM 1316 C C . ARG A 1 172 ? -13.789 -1.952 20.438 1 33.44 172 ARG A C 1
ATOM 1318 O O . ARG A 1 172 ? -14.172 -1.714 21.578 1 33.44 172 ARG A O 1
ATOM 1325 N N . ARG A 1 173 ? -13.305 -0.969 19.531 1 33.34 173 ARG A N 1
ATOM 1326 C CA . ARG A 1 173 ? -13.984 0.249 19.969 1 33.34 173 ARG A CA 1
ATOM 1327 C C . ARG A 1 173 ? -15.453 0.223 19.562 1 33.34 173 ARG A C 1
ATOM 1329 O O . ARG A 1 173 ? -15.797 -0.177 18.453 1 33.34 173 ARG A O 1
ATOM 1336 N N . PRO A 1 174 ? -16.469 0.442 20.453 1 33.34 174 PRO A N 1
ATOM 1337 C CA . PRO A 1 174 ? -17.922 0.374 20.359 1 33.34 174 PRO A CA 1
ATOM 1338 C C . PRO A 1 174 ? -18.484 1.239 19.234 1 33.34 174 PRO A C 1
ATOM 1340 O O . PRO A 1 174 ? -18 2.355 19.016 1 33.34 174 PRO A O 1
ATOM 1343 N N . HIS A 1 175 ? -18.797 0.65 18.078 1 30.73 175 HIS A N 1
ATOM 1344 C CA . HIS A 1 175 ? -19.656 1.28 17.094 1 30.73 175 HIS A CA 1
ATOM 1345 C C . HIS A 1 175 ? -20.828 2.004 17.766 1 30.73 175 HIS A C 1
ATOM 1347 O O . HIS A 1 175 ? -21.516 1.431 18.609 1 30.73 175 HIS A O 1
ATOM 1353 N N . LYS A 1 176 ? -20.781 3.33 17.922 1 30.44 176 LYS A N 1
ATOM 1354 C CA . LYS A 1 176 ? -21.938 4.094 18.391 1 30.44 176 LYS A CA 1
ATOM 1355 C C . LYS A 1 176 ? -23.188 3.742 17.578 1 30.44 176 LYS A C 1
ATOM 1357 O O . LYS A 1 176 ? -23.125 3.66 16.344 1 30.44 176 LYS A O 1
ATOM 1362 N N . SER A 1 177 ? -24.234 3.076 18.141 1 29.66 177 SER A N 1
ATOM 1363 C CA . SER A 1 177 ? -25.609 2.734 17.781 1 29.66 177 SER A CA 1
ATOM 1364 C C . SER A 1 177 ? -26.312 3.889 17.078 1 29.66 177 SER A C 1
ATOM 1366 O O . SER A 1 177 ? -26.266 5.027 17.531 1 29.66 177 SER A O 1
ATOM 1368 N N . CYS A 1 178 ? -26.328 3.889 15.742 1 30.66 178 CYS A N 1
ATOM 1369 C CA . CYS A 1 178 ? -27.312 4.727 15.047 1 30.66 178 CYS A CA 1
ATOM 1370 C C . CYS A 1 178 ? -28.672 4.629 15.711 1 30.66 178 CYS A C 1
ATOM 1372 O O . CYS A 1 178 ? -29.203 3.529 15.891 1 30.66 178 CYS A O 1
ATOM 1374 N N . ARG A 1 179 ? -29.109 5.723 16.406 1 27.52 179 ARG A N 1
ATOM 1375 C CA . ARG A 1 179 ? -30.422 5.969 17 1 27.52 179 ARG A CA 1
ATOM 1376 C C . ARG A 1 179 ? -31.531 5.707 15.977 1 27.52 179 ARG A C 1
ATOM 1378 O O . ARG A 1 179 ? -31.484 6.223 14.859 1 27.52 179 ARG A O 1
ATOM 1385 N N . LYS A 1 180 ? -32.25 4.57 16.125 1 28.92 180 LYS A N 1
ATOM 1386 C CA . LYS A 1 180 ? -33.562 4.289 15.594 1 28.92 180 LYS A CA 1
ATOM 1387 C C . LYS A 1 180 ? -34.531 5.449 15.875 1 28.92 180 LYS A C 1
ATOM 1389 O O . LYS A 1 180 ? -34.781 5.781 17.031 1 28.92 180 LYS A O 1
ATOM 1394 N N . ALA A 1 181 ? -34.562 6.516 15.094 1 21.47 181 ALA A N 1
ATOM 1395 C CA . ALA A 1 181 ? -35.875 7.148 15.125 1 21.47 181 ALA A CA 1
ATOM 1396 C C . ALA A 1 181 ? -36.906 6.285 14.422 1 21.47 181 ALA A C 1
ATOM 1398 O O . ALA A 1 181 ? -36.625 5.66 13.406 1 21.47 181 ALA A O 1
ATOM 1399 N N . MET B 1 1 ? 1.025 35.469 18.766 1 83.88 1 MET B N 1
ATOM 1400 C CA . MET B 1 1 ? -0.394 35.25 18.516 1 83.88 1 MET B CA 1
ATOM 1401 C C . MET B 1 1 ? -0.797 33.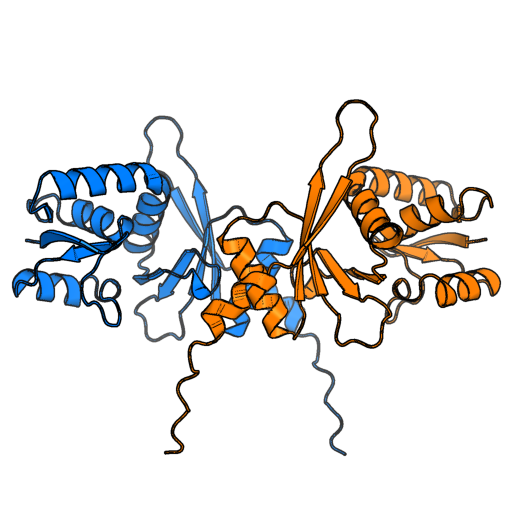844 18.922 1 83.88 1 MET B C 1
ATOM 1403 O O . MET B 1 1 ? -1.784 33.656 19.625 1 83.88 1 MET B O 1
ATOM 1407 N N . LEU B 1 2 ? -0.062 32.844 18.641 1 92.81 2 LEU B N 1
ATOM 1408 C CA . LEU B 1 2 ? -0.343 31.469 19.031 1 92.81 2 LEU B CA 1
ATOM 1409 C C . LEU B 1 2 ? 0.677 30.969 20.047 1 92.81 2 LEU B C 1
ATOM 1411 O O . LEU B 1 2 ? 1.884 31.141 19.859 1 92.81 2 LEU B O 1
ATOM 1415 N N . VAL B 1 3 ? 0.205 30.469 21.156 1 95 3 VAL B N 1
ATOM 1416 C CA . VAL B 1 3 ? 1.096 29.953 22.188 1 95 3 VAL B CA 1
ATOM 1417 C C . VAL B 1 3 ? 0.924 28.438 22.312 1 95 3 VAL B C 1
ATOM 1419 O O . VAL B 1 3 ? -0.188 27.953 22.516 1 95 3 VAL B O 1
ATOM 1422 N N . ILE B 1 4 ? 2.041 27.719 22.172 1 96.5 4 ILE B N 1
ATOM 1423 C CA . ILE B 1 4 ? 2.064 26.281 22.422 1 96.5 4 ILE B CA 1
ATOM 1424 C C . ILE B 1 4 ? 2.377 26.016 23.891 1 96.5 4 ILE B C 1
ATOM 1426 O O . ILE B 1 4 ? 3.492 26.281 24.359 1 96.5 4 ILE B O 1
ATOM 1430 N N . GLU B 1 5 ? 1.473 25.469 24.594 1 95.19 5 GLU B N 1
ATOM 1431 C CA . GLU B 1 5 ? 1.566 25.391 26.047 1 95.19 5 GLU B CA 1
ATOM 1432 C C . GLU B 1 5 ? 2.186 24.062 26.484 1 95.19 5 GLU B C 1
ATOM 1434 O O . GLU B 1 5 ? 2.684 23.953 27.609 1 95.19 5 GLU B O 1
ATOM 1439 N N . GLY B 1 6 ? 2.105 23.031 25.656 1 94.31 6 GLY B N 1
ATOM 1440 C CA . GLY B 1 6 ? 2.627 21.719 25.984 1 94.31 6 GLY B CA 1
ATOM 1441 C C . GLY B 1 6 ? 2.324 20.672 24.938 1 94.31 6 GLY B C 1
ATOM 1442 O O . GLY B 1 6 ? 1.998 21.016 23.797 1 94.31 6 GLY B O 1
ATOM 1443 N N . THR B 1 7 ? 2.627 19.422 25.375 1 93.62 7 THR B N 1
ATOM 1444 C CA . THR B 1 7 ? 2.396 18.328 24.422 1 93.62 7 THR B CA 1
ATOM 1445 C C . THR B 1 7 ? 1.395 17.328 24.984 1 93.62 7 THR B C 1
ATOM 1447 O O . THR B 1 7 ? 1.232 17.219 26.203 1 93.62 7 THR B O 1
ATOM 1450 N N . ASN B 1 8 ? 0.571 16.844 24.203 1 91.69 8 ASN B N 1
ATOM 1451 C CA . ASN B 1 8 ? -0.262 15.664 24.422 1 91.69 8 ASN B CA 1
ATOM 1452 C C . ASN B 1 8 ? 0.085 14.547 23.438 1 91.69 8 ASN B C 1
ATOM 1454 O O . ASN B 1 8 ? -0.439 14.508 22.328 1 91.69 8 ASN B O 1
ATOM 1458 N N . GLY B 1 9 ? 1.001 13.578 23.953 1 89.81 9 GLY B N 1
ATOM 1459 C CA . GLY B 1 9 ? 1.596 12.672 23 1 89.81 9 GLY B CA 1
ATOM 1460 C C . GLY B 1 9 ? 2.408 13.375 21.922 1 89.81 9 GLY B C 1
ATOM 1461 O O . GLY B 1 9 ? 3.268 14.203 22.234 1 89.81 9 GLY B O 1
ATOM 1462 N N . PRO B 1 10 ? 2.068 12.977 20.672 1 90.44 10 PRO B N 1
ATOM 1463 C CA . PRO B 1 10 ? 2.842 13.617 19.594 1 90.44 10 PRO B CA 1
ATOM 1464 C C . PRO B 1 10 ? 2.25 14.961 19.172 1 90.44 10 PRO B C 1
ATOM 1466 O O . PRO B 1 10 ? 2.789 15.617 18.266 1 90.44 10 PRO B O 1
ATOM 1469 N N . LEU B 1 11 ? 1.249 15.406 19.875 1 95.69 11 LEU B N 1
ATOM 1470 C CA . LEU B 1 11 ? 0.561 16.625 19.469 1 95.69 11 LEU B CA 1
ATOM 1471 C C . LEU B 1 11 ? 0.936 17.797 20.375 1 95.69 11 LEU B C 1
ATOM 1473 O O . LEU B 1 11 ? 1.365 17.594 21.516 1 95.69 11 LEU B O 1
ATOM 1477 N N . PHE B 1 12 ? 0.775 19.016 19.859 1 97.12 12 PHE B N 1
ATOM 1478 C CA . PHE B 1 12 ? 1.09 20.25 20.562 1 97.12 12 PHE B CA 1
ATOM 1479 C C . PHE B 1 12 ? -0.182 21.016 20.906 1 97.12 12 PHE B C 1
ATOM 1481 O O . PHE B 1 12 ? -0.972 21.344 20.016 1 97.12 12 PHE B O 1
ATOM 1488 N N . ARG B 1 13 ? -0.326 21.312 22.156 1 96.31 13 ARG B N 1
ATOM 1489 C CA . ARG B 1 13 ? -1.543 21.953 22.625 1 96.31 13 ARG B CA 1
ATOM 1490 C C . ARG B 1 13 ? -1.447 23.469 22.469 1 96.31 13 ARG B C 1
ATOM 1492 O O . ARG B 1 13 ? -0.46 24.078 22.891 1 96.31 13 ARG B O 1
ATOM 1499 N N . VAL B 1 14 ? -2.445 24.078 21.875 1 95.44 14 VAL B N 1
ATOM 1500 C CA . VAL B 1 14 ? -2.5 25.531 21.719 1 95.44 14 VAL B CA 1
ATOM 1501 C C . VAL B 1 14 ? -3.256 26.156 22.875 1 95.44 14 VAL B C 1
ATOM 1503 O O . VAL B 1 14 ? -4.336 25.688 23.25 1 95.44 14 VAL B O 1
ATOM 1506 N N . ALA B 1 15 ? -2.588 27.125 23.469 1 93.81 15 ALA B N 1
ATOM 1507 C CA . ALA B 1 15 ? -3.309 27.906 24.484 1 93.81 15 ALA B CA 1
ATOM 1508 C C . ALA B 1 15 ? -4.516 28.609 23.859 1 93.81 15 ALA B C 1
ATOM 1510 O O . ALA B 1 15 ? -4.387 29.297 22.844 1 93.81 15 ALA B O 1
ATOM 1511 N N . GLU B 1 16 ? -5.652 28.359 24.531 1 88.69 16 GLU B N 1
ATOM 1512 C CA . GLU B 1 16 ? -6.871 28.906 23.953 1 88.69 16 GLU B CA 1
ATOM 1513 C C . GLU B 1 16 ? -7.016 30.391 24.281 1 88.69 16 GLU B C 1
ATOM 1515 O O . GLU B 1 16 ? -7.035 30.781 25.453 1 88.69 16 GLU B O 1
ATOM 1520 N N . SER B 1 17 ? -6.727 31.281 23.344 1 91.44 17 SER B N 1
ATOM 1521 C CA . SER B 1 17 ? -7.07 32.688 23.359 1 91.44 17 SER B CA 1
ATOM 1522 C C . SER B 1 17 ? -8.07 33.031 22.266 1 91.44 17 SER B C 1
ATOM 1524 O O . SER B 1 17 ? -8.164 32.312 21.266 1 91.44 17 SER B O 1
ATOM 1526 N N . ALA B 1 18 ? -8.836 34.062 22.516 1 92.69 18 ALA B N 1
ATOM 1527 C CA . ALA B 1 18 ? -9.82 34.5 21.531 1 92.69 18 ALA B CA 1
ATOM 1528 C C . ALA B 1 18 ? -9.164 34.719 20.172 1 92.69 18 ALA B C 1
ATOM 1530 O O . ALA B 1 18 ? -9.711 34.344 19.141 1 92.69 18 ALA B O 1
ATOM 1531 N N . ALA B 1 19 ? -8.062 35.375 20.203 1 91.19 19 ALA B N 1
ATOM 1532 C CA . ALA B 1 19 ? -7.359 35.688 18.969 1 91.19 19 ALA B CA 1
ATOM 1533 C C . ALA B 1 19 ? -6.863 34.406 18.266 1 91.19 19 ALA B C 1
ATOM 1535 O O . ALA B 1 19 ? -6.98 34.281 17.047 1 91.19 19 ALA B O 1
ATOM 1536 N N . ALA B 1 20 ? -6.344 33.5 19.078 1 92.25 20 ALA B N 1
ATOM 1537 C CA . ALA B 1 20 ? -5.832 32.25 18.531 1 92.25 20 ALA B CA 1
ATOM 1538 C C . ALA B 1 20 ? -6.953 31.422 17.906 1 92.25 20 ALA B C 1
ATOM 1540 O O . ALA B 1 20 ? -6.816 30.922 16.797 1 92.25 20 ALA B O 1
ATOM 1541 N N . ILE B 1 21 ? -7.965 31.297 18.609 1 92.62 21 ILE B N 1
ATOM 1542 C CA . ILE B 1 21 ? -9.117 30.516 18.156 1 92.62 21 ILE B CA 1
ATOM 1543 C C . ILE B 1 21 ? -9.695 31.125 16.891 1 92.62 21 ILE B C 1
ATOM 1545 O O . ILE B 1 21 ? -10.031 30.422 15.945 1 92.62 21 ILE B O 1
ATOM 1549 N N . ALA B 1 22 ? -9.883 32.438 16.891 1 94.06 22 ALA B N 1
ATOM 1550 C CA . ALA B 1 22 ? -10.422 33.125 15.727 1 94.06 22 ALA B CA 1
ATOM 1551 C C . ALA B 1 22 ? -9.547 32.875 14.5 1 94.06 22 ALA B C 1
ATOM 1553 O O . ALA B 1 22 ? -10.055 32.594 13.414 1 94.06 22 ALA B O 1
ATOM 1554 N N . TYR B 1 23 ? -8.281 33 14.711 1 93.5 23 TYR B N 1
ATOM 1555 C CA . TYR B 1 23 ? -7.34 32.844 13.602 1 93.5 23 TYR B CA 1
ATOM 1556 C C . TYR B 1 23 ? -7.398 31.422 13.055 1 93.5 23 TYR B C 1
ATOM 1558 O O . TYR B 1 23 ? -7.551 31.234 11.844 1 93.5 23 TYR B O 1
ATOM 1566 N N . LEU B 1 24 ? -7.266 30.438 13.914 1 94.38 24 LEU B N 1
ATOM 1567 C CA . LEU B 1 24 ? -7.234 29.031 13.5 1 94.38 24 LEU B CA 1
ATOM 1568 C C . LEU B 1 24 ? -8.57 28.625 12.891 1 94.38 24 LEU B C 1
ATOM 1570 O O . LEU B 1 24 ? -8.609 27.906 11.891 1 94.38 24 LEU B O 1
ATOM 1574 N N . SER B 1 25 ? -9.641 29.062 13.484 1 93.94 25 SER B N 1
ATOM 1575 C CA . SER B 1 25 ? -10.969 28.719 12.984 1 93.94 25 SER B CA 1
ATOM 1576 C C . SER B 1 25 ? -11.203 29.281 11.586 1 93.94 25 SER B C 1
ATOM 1578 O O . SER B 1 25 ? -11.898 28.688 10.766 1 93.94 25 SER B O 1
ATOM 1580 N N . THR B 1 26 ? -10.688 30.391 11.32 1 93.5 26 THR B N 1
ATOM 1581 C CA . THR B 1 26 ? -10.898 31.078 10.055 1 93.5 26 THR B CA 1
ATOM 1582 C C . THR B 1 26 ? -9.961 30.531 8.977 1 93.5 26 THR B C 1
ATOM 1584 O O . THR B 1 26 ? -10.398 30.234 7.863 1 93.5 26 THR B O 1
ATOM 1587 N N . HIS B 1 27 ? -8.703 30.344 9.328 1 92.56 27 HIS B N 1
ATOM 1588 C CA . HIS B 1 27 ? -7.703 30.078 8.305 1 92.56 27 HIS B CA 1
ATOM 1589 C C . HIS B 1 27 ? -7.363 28.594 8.227 1 92.56 27 HIS B C 1
ATOM 1591 O O . HIS B 1 27 ? -6.98 28.094 7.168 1 92.56 27 HIS B O 1
ATOM 1597 N N . TYR B 1 28 ? -7.453 27.891 9.32 1 93.88 28 TYR B N 1
ATOM 1598 C CA . TYR B 1 28 ? -7.043 26.484 9.375 1 93.88 28 TYR B CA 1
ATOM 1599 C C . TYR B 1 28 ? -8.023 25.656 10.195 1 93.88 28 TYR B C 1
ATOM 1601 O O . TYR B 1 28 ? -7.625 24.969 11.133 1 93.88 28 TYR B O 1
ATOM 1609 N N . PRO B 1 29 ? -9.266 25.672 9.828 1 91.69 29 PRO B N 1
ATOM 1610 C CA . PRO B 1 29 ? -10.266 24.938 10.602 1 91.69 29 PRO B CA 1
ATOM 1611 C C . PRO B 1 29 ? -9.969 23.438 10.672 1 91.69 29 PRO B C 1
ATOM 1613 O O . PRO B 1 29 ? -10.367 22.766 11.625 1 91.69 29 PRO B O 1
ATOM 1616 N N . GLN B 1 30 ? -9.164 22.859 9.758 1 89.81 30 GLN B N 1
ATOM 1617 C CA . GLN B 1 30 ? -8.836 21.438 9.695 1 89.81 30 GLN B CA 1
ATOM 1618 C C . GLN B 1 30 ? -7.953 21.016 10.867 1 89.81 30 GLN B C 1
ATOM 1620 O O . GLN B 1 30 ? -7.797 19.828 11.141 1 89.81 30 GLN B O 1
ATOM 1625 N N . CYS B 1 31 ? -7.371 22 11.516 1 92.12 31 CYS B N 1
ATOM 1626 C CA . CYS B 1 31 ? -6.438 21.719 12.594 1 92.12 31 CYS B CA 1
ATOM 1627 C C . CYS B 1 31 ? -7.176 21.391 13.883 1 92.12 31 CYS B C 1
ATOM 1629 O O . CYS B 1 31 ? -6.574 20.922 14.844 1 92.12 31 CYS B O 1
ATOM 1631 N N . LYS B 1 32 ? -8.438 21.672 13.906 1 91.62 32 LYS B N 1
ATOM 1632 C CA . LYS B 1 32 ? -9.211 21.328 15.094 1 91.62 32 LYS B CA 1
ATOM 1633 C C . LYS B 1 32 ? -9.508 19.828 15.141 1 91.62 32 LYS B C 1
ATOM 1635 O O . LYS B 1 32 ? -10.078 19.281 14.203 1 91.62 32 LYS B O 1
ATOM 1640 N N . LYS B 1 33 ? -9.031 19.188 16.188 1 88.25 33 LYS B N 1
ATOM 1641 C CA . LYS B 1 33 ? -9.273 17.75 16.344 1 88.25 33 LYS B CA 1
ATOM 1642 C C . LYS B 1 33 ? -10.602 17.5 17.062 1 88.25 33 LYS B C 1
ATOM 1644 O O . LYS B 1 33 ? -11 18.266 17.938 1 88.25 33 LYS B O 1
ATOM 1649 N N . ARG B 1 34 ? -11.125 16.406 16.578 1 82.25 34 ARG B N 1
ATOM 1650 C CA . ARG B 1 34 ? -12.375 16.016 17.219 1 82.25 34 ARG B CA 1
ATOM 1651 C C . ARG B 1 34 ? -12.148 15.57 18.656 1 82.25 34 ARG B C 1
ATOM 1653 O O . ARG B 1 34 ? -11.344 14.672 18.906 1 82.25 34 ARG B O 1
ATOM 1660 N N . GLY B 1 35 ? -12.641 16.141 19.625 1 82.5 35 GLY B N 1
ATOM 1661 C CA . GLY B 1 35 ? -12.586 15.719 21.016 1 82.5 35 GLY B CA 1
ATOM 1662 C C . GLY B 1 35 ? -11.492 16.406 21.797 1 82.5 35 GLY B C 1
ATOM 1663 O O . GLY B 1 35 ? -11.594 16.547 23.016 1 82.5 35 GLY B O 1
ATOM 1664 N N . SER B 1 36 ? -10.367 16.781 21.172 1 82.69 36 SER B N 1
ATOM 1665 C CA . SER B 1 36 ? -9.234 17.312 21.922 1 82.69 36 SER B CA 1
ATOM 1666 C C . SER B 1 36 ? -9.055 18.797 21.656 1 82.69 36 SER B C 1
ATOM 1668 O O . SER B 1 36 ? -8.305 19.484 22.359 1 82.69 36 SER B O 1
ATOM 1670 N N . GLY B 1 37 ? -9.844 19.266 20.672 1 89.25 37 GLY B N 1
ATOM 1671 C CA . GLY B 1 37 ? -9.734 20.688 20.375 1 89.25 37 GLY B CA 1
ATOM 1672 C C . GLY B 1 37 ? -8.531 21.016 19.516 1 89.25 37 GLY B C 1
ATOM 1673 O O . GLY B 1 37 ? -8.297 20.375 18.484 1 89.25 37 GLY B O 1
ATOM 1674 N N . TRP B 1 38 ? -7.77 22.125 20 1 91.94 38 TRP B N 1
ATOM 1675 C CA . TRP B 1 38 ? -6.68 22.625 19.172 1 91.94 38 TRP B CA 1
ATOM 1676 C C . TRP B 1 38 ? -5.344 22.016 19.594 1 91.94 38 TRP B C 1
ATOM 1678 O O . TRP B 1 38 ? -4.559 22.656 20.297 1 91.94 38 TRP B O 1
ATOM 1688 N N . HIS B 1 39 ? -5.172 20.797 19.203 1 94.81 39 HIS B N 1
ATOM 1689 C CA . HIS B 1 39 ? -3.92 20.062 19.312 1 94.81 39 HIS B CA 1
ATOM 1690 C C . HIS B 1 39 ? -3.279 19.844 17.953 1 94.81 39 HIS B C 1
ATOM 1692 O O . HIS B 1 39 ? -3.871 19.203 17.078 1 94.81 39 HIS B O 1
ATOM 1698 N N . LEU B 1 40 ? -2.133 20.328 17.781 1 96.56 40 LEU B N 1
ATOM 1699 C CA . LEU B 1 40 ? -1.534 20.406 16.453 1 96.56 40 LEU B CA 1
ATOM 1700 C C . LEU B 1 40 ? -0.427 19.375 16.281 1 96.56 40 LEU B C 1
ATOM 1702 O O . LEU B 1 40 ? 0.345 19.125 17.219 1 96.56 40 LEU B O 1
ATOM 1706 N N . SER B 1 41 ? -0.374 18.766 15.094 1 96.62 41 SER B N 1
ATOM 1707 C CA . SER B 1 41 ? 0.777 17.953 14.734 1 96.62 41 SER B CA 1
ATOM 1708 C C . SER B 1 41 ? 2.01 18.812 14.469 1 96.62 41 SER B C 1
ATOM 1710 O O . SER B 1 41 ? 1.907 20.031 14.359 1 96.62 41 SER B O 1
ATOM 1712 N N . VAL B 1 42 ? 3.143 18.203 14.422 1 97.56 42 VAL B N 1
ATOM 1713 C CA . VAL B 1 42 ? 4.387 18.922 14.172 1 97.56 42 VAL B CA 1
ATOM 1714 C C . VAL B 1 42 ? 4.324 19.609 12.805 1 97.56 42 VAL B C 1
ATOM 1716 O O . VAL B 1 42 ? 4.855 20.703 12.625 1 97.56 42 VAL B O 1
ATOM 1719 N N . GLU B 1 43 ? 3.641 18.938 11.812 1 97.69 43 GLU B N 1
ATOM 1720 C CA . GLU B 1 43 ? 3.498 19.531 10.484 1 97.69 43 GLU B CA 1
ATOM 1721 C C . GLU B 1 43 ? 2.645 20.797 10.531 1 97.69 43 GLU B C 1
ATOM 1723 O O . GLU B 1 43 ? 2.941 21.781 9.844 1 97.69 43 GLU B O 1
ATOM 1728 N N . GLU B 1 44 ? 1.635 20.719 11.32 1 97.31 44 GLU B N 1
ATOM 1729 C CA . GLU B 1 44 ? 0.737 21.859 11.461 1 97.31 44 GLU B CA 1
ATOM 1730 C C . GLU B 1 44 ? 1.429 23.031 12.164 1 97.31 44 GLU B C 1
ATOM 1732 O O . GLU B 1 44 ? 1.315 24.172 11.727 1 97.31 44 GLU B O 1
ATOM 1737 N N . VAL B 1 45 ? 2.154 22.75 13.242 1 96.81 45 VAL B N 1
ATOM 1738 C CA . VAL B 1 45 ? 2.891 23.797 13.938 1 96.81 45 VAL B CA 1
ATOM 1739 C C . VAL B 1 45 ? 3.938 24.406 13.008 1 96.81 45 VAL B C 1
ATOM 1741 O O . VAL B 1 45 ? 4.094 25.625 12.945 1 96.81 45 VAL B O 1
ATOM 1744 N N . SER B 1 46 ? 4.652 23.531 12.328 1 96.56 46 SER B N 1
ATOM 1745 C CA . SER B 1 46 ? 5.676 23.984 11.391 1 96.56 46 SER B CA 1
ATOM 1746 C C . SER B 1 46 ? 5.094 24.922 10.336 1 96.56 46 SER B C 1
ATOM 1748 O O . SER B 1 46 ? 5.68 25.953 10.016 1 96.56 46 SER B O 1
ATOM 1750 N N . LEU B 1 47 ? 3.979 24.547 9.797 1 96.56 47 LEU B N 1
ATOM 1751 C CA . LEU B 1 47 ? 3.299 25.391 8.82 1 96.56 47 LEU B CA 1
ATOM 1752 C C . LEU B 1 47 ? 2.955 26.75 9.414 1 96.56 47 LEU B C 1
ATOM 1754 O O . LEU B 1 47 ? 3.223 27.781 8.797 1 96.56 47 LEU B O 1
ATOM 1758 N N . LEU B 1 48 ? 2.375 26.75 10.586 1 95.56 48 LEU B N 1
ATOM 1759 C CA . LEU B 1 48 ? 1.936 27.984 11.219 1 95.56 48 LEU B CA 1
ATOM 1760 C C . LEU B 1 48 ? 3.125 28.875 11.539 1 95.56 48 LEU B C 1
ATOM 1762 O O . LEU B 1 48 ? 3.021 30.109 11.453 1 95.56 48 LEU B O 1
ATOM 1766 N N . GLN B 1 49 ? 4.207 28.266 11.953 1 94.06 49 GLN B N 1
ATOM 1767 C CA . GLN B 1 49 ? 5.418 29.031 12.195 1 94.06 49 GLN B CA 1
ATOM 1768 C C . GLN B 1 49 ? 5.84 29.797 10.938 1 94.06 49 GLN B C 1
ATOM 1770 O O . GLN B 1 49 ? 6.215 30.969 11.008 1 94.06 49 GLN B O 1
ATOM 1775 N N . SER B 1 50 ? 5.773 29.125 9.891 1 92.12 50 SER B N 1
ATOM 1776 C CA . SER B 1 50 ? 6.168 29.734 8.625 1 92.12 50 SER B CA 1
ATOM 1777 C C . SER B 1 50 ? 5.184 30.812 8.203 1 92.12 50 SER B C 1
ATOM 1779 O O . SER B 1 50 ? 5.59 31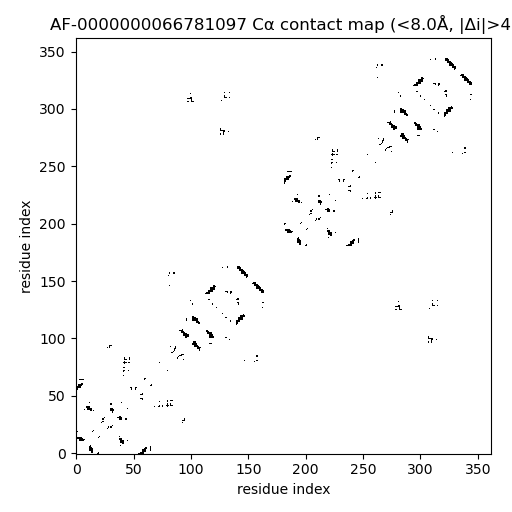.875 7.711 1 92.12 50 SER B O 1
ATOM 1781 N N . GLN B 1 51 ? 3.93 30.609 8.422 1 92 51 GLN B N 1
ATOM 1782 C CA . GLN B 1 51 ? 2.879 31.516 7.98 1 92 51 GLN B CA 1
ATOM 1783 C C . GLN B 1 51 ? 2.822 32.75 8.867 1 92 51 GLN B C 1
ATOM 1785 O O . GLN B 1 51 ? 2.453 33.844 8.414 1 92 51 GLN B O 1
ATOM 1790 N N . LEU B 1 52 ? 3.264 32.625 10.102 1 88.56 52 LEU B N 1
ATOM 1791 C CA . LEU B 1 52 ? 3.154 33.719 11.062 1 88.56 52 LEU B CA 1
ATOM 1792 C C . LEU B 1 52 ? 4.531 34.281 11.406 1 88.56 52 LEU B C 1
ATOM 1794 O O . LEU B 1 52 ? 4.703 34.938 12.445 1 88.56 52 LEU B O 1
ATOM 1798 N N . ARG B 1 53 ? 5.492 33.969 10.664 1 77.88 53 ARG B N 1
ATOM 1799 C CA . ARG B 1 53 ? 6.871 34.375 10.953 1 77.88 53 ARG B CA 1
ATOM 1800 C C . ARG B 1 53 ? 6.973 35.875 11.211 1 77.88 53 ARG B C 1
ATOM 1802 O O . ARG B 1 53 ? 7.66 36.281 12.141 1 77.88 53 ARG B O 1
ATOM 1809 N N . ARG B 1 54 ? 6.477 36.656 10.406 1 72.12 54 ARG B N 1
ATOM 1810 C CA . ARG B 1 54 ? 6.609 38.094 10.492 1 72.12 54 ARG B CA 1
ATOM 1811 C C . ARG B 1 54 ? 5.895 38.656 11.727 1 72.12 54 ARG B C 1
ATOM 1813 O O . ARG B 1 54 ? 6.184 39.75 12.18 1 72.12 54 ARG B O 1
ATOM 1820 N N . ALA B 1 55 ? 5.133 37.938 12.32 1 63.69 55 ALA B N 1
ATOM 1821 C CA . ALA B 1 55 ? 4.32 38.438 13.422 1 63.69 55 ALA B CA 1
ATOM 1822 C C . ALA B 1 55 ? 4.711 37.781 14.742 1 63.69 55 ALA B C 1
ATOM 1824 O O . ALA B 1 55 ? 4.031 37.969 15.758 1 63.69 55 ALA B O 1
ATOM 1825 N N . ASP B 1 56 ? 6.043 37.156 14.75 1 66.56 56 ASP B N 1
ATOM 1826 C CA . ASP B 1 56 ? 6.383 36.406 15.953 1 66.56 56 ASP B CA 1
ATOM 1827 C C . ASP B 1 56 ? 5.172 35.625 16.484 1 66.56 56 ASP B C 1
ATOM 1829 O O . ASP B 1 56 ? 4.859 35.688 17.672 1 66.56 56 ASP B O 1
ATOM 1833 N N . GLY B 1 57 ? 4.523 34.938 15.578 1 85.25 57 GLY B N 1
ATOM 1834 C CA . GLY B 1 57 ? 3.146 34.562 15.82 1 85.25 57 GLY B CA 1
ATOM 1835 C C . GLY B 1 57 ? 3.027 33.25 16.562 1 85.25 57 GLY B C 1
ATOM 1836 O O . GLY B 1 57 ? 2.025 33 17.25 1 85.25 57 GLY B O 1
ATOM 1837 N N . VAL B 1 58 ? 4.109 32.375 16.5 1 91.5 58 VAL B N 1
ATOM 1838 C CA . VAL B 1 58 ? 4.004 31.125 17.266 1 91.5 58 VAL B CA 1
ATOM 1839 C C . VAL B 1 58 ? 5.035 31.141 18.391 1 91.5 58 VAL B C 1
ATOM 1841 O O . VAL B 1 58 ? 6.234 31.281 18.141 1 91.5 58 VAL B O 1
ATOM 1844 N N . HIS B 1 59 ? 4.598 31.047 19.609 1 93.81 59 HIS B N 1
ATOM 1845 C CA . HIS B 1 59 ? 5.465 31.016 20.781 1 93.81 59 HIS B CA 1
ATOM 1846 C C . HIS B 1 59 ? 5.293 29.719 21.562 1 93.81 59 HIS B C 1
ATOM 1848 O O . HIS B 1 59 ? 4.191 29.172 21.641 1 93.81 59 HIS B O 1
ATOM 1854 N N . PHE B 1 60 ? 6.418 29.297 22.125 1 95.31 60 PHE B N 1
ATOM 1855 C CA . PHE B 1 60 ? 6.387 28.125 22.984 1 95.31 60 PHE B CA 1
ATOM 1856 C C . PHE B 1 60 ? 6.434 28.531 24.453 1 95.31 60 PHE B C 1
ATOM 1858 O O . PHE B 1 60 ? 7.262 29.344 24.859 1 95.31 60 PHE B O 1
ATOM 1865 N N . ALA B 1 61 ? 5.57 27.953 25.234 1 94.94 61 ALA B N 1
ATOM 1866 C CA . ALA B 1 61 ? 5.426 28.359 26.625 1 94.94 61 ALA B CA 1
ATOM 1867 C C . ALA B 1 61 ? 6.641 27.922 27.453 1 94.94 61 ALA B C 1
ATOM 1869 O O . ALA B 1 61 ? 6.922 28.5 28.5 1 94.94 61 ALA B O 1
ATOM 1870 N N . SER B 1 62 ? 7.375 26.875 27.016 1 95.88 62 SER B N 1
ATOM 1871 C CA . SER B 1 62 ? 8.562 26.406 27.719 1 95.88 62 SER B CA 1
ATOM 1872 C C . SER B 1 62 ? 9.664 26.016 26.734 1 95.88 62 SER B C 1
ATOM 1874 O O . SER B 1 62 ? 9.391 25.656 25.594 1 95.88 62 SER B O 1
ATOM 1876 N N . ALA B 1 63 ? 10.875 26.047 27.219 1 96.06 63 ALA B N 1
ATOM 1877 C CA . ALA B 1 63 ? 12.023 25.594 26.438 1 96.06 63 ALA B CA 1
ATOM 1878 C C . ALA B 1 63 ? 11.914 24.125 26.094 1 96.06 63 ALA B C 1
ATOM 1880 O O . ALA B 1 63 ? 12.32 23.688 25 1 96.06 63 ALA B O 1
ATOM 1881 N N . ASP B 1 64 ? 11.344 23.406 27 1 96 64 ASP B N 1
ATOM 1882 C CA . ASP B 1 64 ? 11.18 21.969 26.797 1 96 64 ASP B CA 1
ATOM 1883 C C . ASP B 1 64 ? 10.242 21.688 25.625 1 96 64 ASP B C 1
ATOM 1885 O O . ASP B 1 64 ? 10.547 20.859 24.781 1 96 64 ASP B O 1
ATOM 1889 N N . THR B 1 65 ? 9.195 22.375 25.625 1 96.31 65 THR B N 1
ATOM 1890 C CA . THR B 1 65 ? 8.227 22.219 24.547 1 96.31 65 THR B CA 1
ATOM 1891 C C . THR B 1 65 ? 8.836 22.609 23.203 1 96.31 65 THR B C 1
ATOM 1893 O O . THR B 1 65 ? 8.609 21.938 22.203 1 96.31 65 THR B O 1
ATOM 1896 N N . LYS B 1 66 ? 9.578 23.672 23.234 1 96.38 66 LYS B N 1
ATOM 1897 C CA . LYS B 1 66 ? 10.258 24.109 22.016 1 96.38 66 LYS B CA 1
ATOM 1898 C C . LYS B 1 66 ? 11.25 23.062 21.531 1 96.38 66 LYS B C 1
ATOM 1900 O O . LYS B 1 66 ? 11.32 22.766 20.344 1 96.38 66 LYS B O 1
ATOM 1905 N N . GLU B 1 67 ? 11.969 22.547 22.438 1 96.94 67 GLU B N 1
ATOM 1906 C CA . GLU B 1 67 ? 12.945 21.516 22.078 1 96.94 67 GLU B CA 1
ATOM 1907 C C . GLU B 1 67 ? 12.266 20.281 21.516 1 96.94 67 GLU B C 1
ATOM 1909 O O . GLU B 1 67 ? 12.742 19.688 20.531 1 96.94 67 GLU B O 1
ATOM 1914 N N . GLN B 1 68 ? 11.195 19.891 22.109 1 96.75 68 GLN B N 1
ATOM 1915 C CA . GLN B 1 68 ? 10.438 18.75 21.609 1 96.75 68 GLN B CA 1
ATOM 1916 C C . GLN B 1 68 ? 9.953 19 20.188 1 96.75 68 GLN B C 1
ATOM 1918 O O . GLN B 1 68 ? 10.031 18.109 19.328 1 96.75 68 GLN B O 1
ATOM 1923 N N . PHE B 1 69 ? 9.5 20.172 19.984 1 97.5 69 PHE B N 1
ATOM 1924 C CA . PHE B 1 69 ? 9.078 20.547 18.641 1 97.5 69 PHE B CA 1
ATOM 1925 C C . PHE B 1 69 ? 10.234 20.438 17.656 1 97.5 69 PHE B C 1
ATOM 1927 O O . PHE B 1 69 ? 10.086 19.875 16.562 1 97.5 69 PHE B O 1
ATOM 1934 N N . GLU B 1 70 ? 11.328 20.953 18 1 97.19 70 GLU B N 1
ATOM 1935 C CA . GLU B 1 70 ? 12.484 20.984 17.109 1 97.19 70 GLU B CA 1
ATOM 1936 C C . GLU B 1 70 ? 12.953 19.578 16.766 1 97.19 70 GLU B C 1
ATOM 1938 O O . GLU B 1 70 ? 13.328 19.297 15.633 1 97.19 70 GLU B O 1
ATOM 1943 N N . VAL B 1 71 ? 12.922 18.734 17.703 1 97.31 71 VAL B N 1
ATOM 1944 C CA . VAL B 1 71 ? 13.32 17.344 17.5 1 97.31 71 VAL B CA 1
ATOM 1945 C C . VAL B 1 71 ? 12.375 16.688 16.5 1 97.31 71 VAL B C 1
ATOM 1947 O O . VAL B 1 71 ? 12.82 16.047 15.539 1 97.31 71 VAL B O 1
ATOM 1950 N N . LEU B 1 72 ? 11.117 16.844 16.703 1 97.25 72 LEU B N 1
ATOM 1951 C CA . LEU B 1 72 ? 10.117 16.234 15.828 1 97.25 72 LEU B CA 1
ATOM 1952 C C . LEU B 1 72 ? 10.148 16.859 14.438 1 97.25 72 LEU B C 1
ATOM 1954 O O . LEU B 1 72 ? 9.992 16.172 13.43 1 97.25 72 LEU B O 1
ATOM 1958 N N . ARG B 1 73 ? 10.328 18.156 14.438 1 97.06 73 ARG B N 1
ATOM 1959 C CA . ARG B 1 73 ? 10.391 18.859 13.156 1 97.06 73 ARG B CA 1
ATOM 1960 C C . ARG B 1 73 ? 11.531 18.344 12.297 1 97.06 73 ARG B C 1
ATOM 1962 O O . ARG B 1 73 ? 11.375 18.172 11.086 1 97.06 73 ARG B O 1
ATOM 1969 N N . LYS B 1 74 ? 12.648 18.125 12.914 1 97 74 LYS B N 1
ATOM 1970 C CA . LYS B 1 74 ? 13.797 17.594 12.195 1 97 74 LYS B CA 1
ATOM 1971 C C . LYS B 1 74 ? 13.539 16.156 11.727 1 97 74 LYS B C 1
ATOM 1973 O O . LYS B 1 74 ? 13.852 15.805 10.586 1 97 74 LYS B O 1
ATOM 1978 N N . ARG B 1 75 ? 12.922 15.422 12.617 1 96.31 75 ARG B N 1
ATOM 1979 C CA . ARG B 1 75 ? 12.617 14.031 12.32 1 96.31 75 ARG B CA 1
ATOM 1980 C C . ARG B 1 75 ? 11.617 13.93 11.172 1 96.31 75 ARG B C 1
ATOM 1982 O O . ARG B 1 75 ? 11.711 13.016 10.344 1 96.31 75 ARG B O 1
ATOM 1989 N N . TYR B 1 76 ? 10.734 14.852 11.055 1 96.69 76 TYR B N 1
ATOM 1990 C CA . TYR B 1 76 ? 9.664 14.805 10.07 1 96.69 76 TYR B CA 1
ATOM 1991 C C . TYR B 1 76 ? 9.781 15.969 9.086 1 96.69 76 TYR B C 1
ATOM 1993 O O . TYR B 1 76 ? 8.766 16.516 8.648 1 96.69 76 TYR B O 1
ATOM 2001 N N . ALA B 1 77 ? 11.008 16.328 8.773 1 94.94 77 ALA B N 1
ATOM 2002 C CA . ALA B 1 77 ? 11.273 17.484 7.926 1 94.94 77 ALA B CA 1
ATOM 2003 C C . ALA B 1 77 ? 10.594 17.359 6.566 1 94.94 77 ALA B C 1
ATOM 2005 O O . ALA B 1 77 ? 9.992 18.312 6.066 1 94.94 77 ALA B O 1
ATOM 2006 N N . ARG B 1 78 ? 10.648 16.156 6.02 1 94 78 ARG B N 1
ATOM 2007 C CA . ARG B 1 78 ? 10.039 15.922 4.715 1 94 78 ARG B CA 1
ATOM 2008 C C . ARG B 1 78 ? 8.523 16.062 4.789 1 94 78 ARG B C 1
ATOM 2010 O O . ARG B 1 78 ? 7.91 16.703 3.93 1 94 78 ARG B O 1
ATOM 2017 N N . ASP B 1 79 ? 7.969 15.484 5.797 1 95.62 79 ASP B N 1
ATOM 2018 C CA . ASP B 1 79 ? 6.523 15.562 5.984 1 95.62 79 ASP B CA 1
ATOM 2019 C C . ASP B 1 79 ? 6.074 17.016 6.191 1 95.62 79 ASP B C 1
ATOM 2021 O O . ASP B 1 79 ? 5.016 17.406 5.711 1 95.62 79 ASP B O 1
ATOM 2025 N N . CYS B 1 80 ? 6.836 17.766 6.945 1 96.56 80 CYS B N 1
ATOM 2026 C CA . CYS B 1 80 ? 6.527 19.172 7.152 1 96.56 80 CYS B CA 1
ATOM 2027 C C . CYS B 1 80 ? 6.539 19.938 5.828 1 96.56 80 CYS B C 1
ATOM 2029 O O . CYS B 1 80 ? 5.641 20.734 5.562 1 96.56 80 CYS B O 1
ATOM 2031 N N . ALA B 1 81 ? 7.504 19.656 5.027 1 95.38 81 ALA B N 1
ATOM 2032 C CA . ALA B 1 81 ? 7.609 20.312 3.725 1 95.38 81 ALA B CA 1
ATOM 2033 C C . ALA B 1 81 ? 6.434 19.938 2.826 1 95.38 81 ALA B C 1
ATOM 2035 O O . ALA B 1 81 ? 5.863 20.797 2.152 1 95.38 81 ALA B O 1
ATOM 2036 N N . VAL B 1 82 ? 6.098 18.672 2.838 1 97.25 82 VAL B N 1
ATOM 2037 C CA . VAL B 1 82 ? 5 18.172 2.014 1 97.25 82 VAL B CA 1
ATOM 2038 C C . VAL B 1 82 ? 3.688 18.812 2.479 1 97.25 82 VAL B C 1
ATOM 2040 O O . VAL B 1 82 ? 2.908 19.312 1.663 1 97.25 82 VAL B O 1
ATOM 2043 N N . TYR B 1 83 ? 3.445 18.797 3.752 1 97.75 83 TYR B N 1
ATOM 2044 C CA . TYR B 1 83 ? 2.236 19.391 4.312 1 97.75 83 TYR B CA 1
ATOM 2045 C C . TYR B 1 83 ? 2.109 20.859 3.902 1 97.75 83 TYR B C 1
ATOM 2047 O O . TYR B 1 83 ? 1.037 21.297 3.48 1 97.75 83 TYR B O 1
ATOM 2055 N N . ALA B 1 84 ? 3.176 21.594 4.074 1 96.56 84 ALA B N 1
ATOM 2056 C CA . ALA B 1 84 ? 3.184 23 3.727 1 96.56 84 ALA B CA 1
ATOM 2057 C C . ALA B 1 84 ? 2.875 23.203 2.246 1 96.56 84 ALA B C 1
ATOM 2059 O O . ALA B 1 84 ? 2.031 24.031 1.89 1 96.56 84 ALA B O 1
ATOM 2060 N N . ALA B 1 85 ? 3.523 22.484 1.361 1 96.75 85 ALA B N 1
ATOM 2061 C CA . ALA B 1 85 ? 3.336 22.609 -0.08 1 96.75 85 ALA B CA 1
ATOM 2062 C C . ALA B 1 85 ? 1.904 22.266 -0.481 1 96.75 85 ALA B C 1
ATOM 2064 O O . ALA B 1 85 ? 1.292 22.969 -1.288 1 96.75 85 ALA B O 1
ATOM 2065 N N . LEU B 1 86 ? 1.384 21.188 0.113 1 96.94 86 LEU B N 1
ATOM 2066 C CA . LEU B 1 86 ? 0.023 20.766 -0.209 1 96.94 86 LEU B CA 1
ATOM 2067 C C . LEU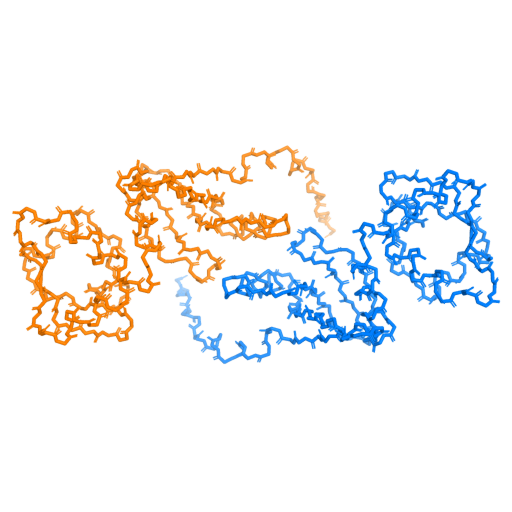 B 1 86 ? -0.987 21.812 0.236 1 96.94 86 LEU B C 1
ATOM 2069 O O . LEU B 1 86 ? -1.989 22.047 -0.444 1 96.94 86 LEU B O 1
ATOM 2073 N N . THR B 1 87 ? -0.709 22.406 1.343 1 95.38 87 THR B N 1
ATOM 2074 C CA . THR B 1 87 ? -1.629 23.391 1.892 1 95.38 87 THR B CA 1
ATOM 2075 C C . THR B 1 87 ? -1.486 24.734 1.163 1 95.38 87 THR B C 1
ATOM 2077 O O . THR B 1 87 ? -2.477 25.297 0.694 1 95.38 87 THR B O 1
ATOM 2080 N N . THR B 1 88 ? -0.275 25.219 0.991 1 94.56 88 THR B N 1
ATOM 2081 C CA . THR B 1 88 ? -0.051 26.594 0.521 1 94.56 88 THR B CA 1
ATOM 2082 C C . THR B 1 88 ? -0.044 26.641 -1.004 1 94.56 88 THR B C 1
ATOM 2084 O O . THR B 1 88 ? -0.57 27.578 -1.6 1 94.56 88 THR B O 1
ATOM 2087 N N . ASP B 1 89 ? 0.55 25.656 -1.627 1 94.25 89 ASP B N 1
ATOM 2088 C CA . ASP B 1 89 ? 0.72 25.703 -3.076 1 94.25 89 ASP B CA 1
ATOM 2089 C C . ASP B 1 89 ? -0.455 25.047 -3.789 1 94.25 89 ASP B C 1
ATOM 2091 O O . ASP B 1 89 ? -0.844 25.453 -4.879 1 94.25 89 ASP B O 1
ATOM 2095 N N . HIS B 1 90 ? -1.064 24.031 -3.189 1 93.81 90 HIS B N 1
ATOM 2096 C CA . HIS B 1 90 ? -2.107 23.266 -3.861 1 93.81 90 HIS B CA 1
ATOM 2097 C C . HIS B 1 90 ? -3.48 23.562 -3.273 1 93.81 90 HIS B C 1
ATOM 2099 O O . HIS B 1 90 ? -4.5 23.141 -3.818 1 93.81 90 HIS B O 1
ATOM 2105 N N . GLY B 1 91 ? -3.51 24.219 -2.105 1 92.38 91 GLY B N 1
ATOM 2106 C CA . GLY B 1 91 ? -4.762 24.719 -1.561 1 92.38 91 GLY B CA 1
ATOM 2107 C C . GLY B 1 91 ? -5.547 23.656 -0.805 1 92.38 91 GLY B C 1
ATOM 2108 O O . GLY B 1 91 ? -6.746 23.812 -0.568 1 92.38 91 GLY B O 1
ATOM 2109 N N . TYR B 1 92 ? -4.906 22.562 -0.441 1 94.5 92 TYR B N 1
ATOM 2110 C CA . TYR B 1 92 ? -5.605 21.516 0.29 1 94.5 92 TYR B CA 1
ATOM 2111 C C . TYR B 1 92 ? -5.785 21.891 1.755 1 94.5 92 TYR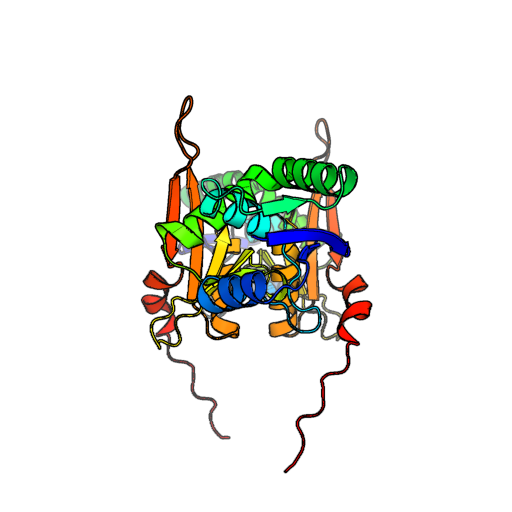 B C 1
ATOM 2113 O O . TYR B 1 92 ? -4.887 22.484 2.363 1 94.5 92 TYR B O 1
ATOM 2121 N N . ARG B 1 93 ? -6.895 21.547 2.297 1 95.06 93 ARG B N 1
ATOM 2122 C CA . ARG B 1 93 ? -7.07 21.422 3.738 1 95.06 93 ARG B CA 1
ATOM 2123 C C . ARG B 1 93 ? -6.887 19.969 4.176 1 95.06 93 ARG B C 1
ATOM 2125 O O . ARG B 1 93 ? -7.641 19.078 3.756 1 95.06 93 ARG B O 1
ATOM 2132 N N . LEU B 1 94 ? -5.922 19.75 5.07 1 96.19 94 LEU B N 1
ATOM 2133 C CA . LEU B 1 94 ? -5.453 18.391 5.273 1 96.19 94 LEU B CA 1
ATOM 2134 C C . LEU B 1 94 ? -5.809 17.891 6.672 1 96.19 94 LEU B C 1
ATOM 2136 O O . LEU B 1 94 ? -5.695 18.641 7.645 1 96.19 94 LEU B O 1
ATOM 2140 N N . ARG B 1 95 ? -6.238 16.719 6.699 1 93.75 95 ARG B N 1
ATOM 2141 C CA . ARG B 1 95 ? -6.281 15.898 7.91 1 93.75 95 ARG B CA 1
ATOM 2142 C C . ARG B 1 95 ? -5.422 14.648 7.762 1 93.75 95 ARG B C 1
ATOM 2144 O O . ARG B 1 95 ? -5.082 14.25 6.645 1 93.75 95 ARG B O 1
ATOM 2151 N N . HIS B 1 96 ? -4.98 14.086 8.844 1 94.25 96 HIS B N 1
ATOM 2152 C CA . HIS B 1 96 ? -4.188 12.859 8.766 1 94.25 96 HIS B CA 1
ATOM 2153 C C . HIS B 1 96 ? -5.016 11.703 8.219 1 94.25 96 HIS B C 1
ATOM 2155 O O . HIS B 1 96 ? -6.168 11.523 8.609 1 94.25 96 HIS B O 1
ATOM 2161 N N . GLY B 1 97 ? -4.453 10.922 7.355 1 96.12 97 GLY B N 1
ATOM 2162 C CA . GLY B 1 97 ? -5.18 9.875 6.656 1 96.12 97 GLY B CA 1
ATOM 2163 C C . GLY B 1 97 ? -4.766 8.477 7.086 1 96.12 97 GLY B C 1
ATOM 2164 O O . GLY B 1 97 ? -5.047 7.5 6.387 1 96.12 97 GLY B O 1
ATOM 2165 N N . SER B 1 98 ? -4.195 8.266 8.219 1 96.06 98 SER B N 1
ATOM 2166 C CA . SER B 1 98 ? -3.58 7.008 8.625 1 96.06 98 SER B CA 1
ATOM 2167 C C . SER B 1 98 ? -4.617 5.902 8.766 1 96.06 98 SER B C 1
ATOM 2169 O O . SER B 1 98 ? -4.32 4.73 8.531 1 96.06 98 SER B O 1
ATOM 2171 N N . GLN B 1 99 ? -5.836 6.266 9.125 1 94.12 99 GLN B N 1
ATOM 2172 C CA . GLN B 1 99 ? -6.879 5.258 9.289 1 94.12 99 GLN B CA 1
ATOM 2173 C C . GLN B 1 99 ? -7.18 4.562 7.961 1 94.12 99 GLN B C 1
ATOM 2175 O O . GLN B 1 99 ? -7.715 3.451 7.945 1 94.12 99 GLN B O 1
ATOM 2180 N N . PHE B 1 100 ? -6.797 5.16 6.859 1 96.62 100 PHE B N 1
ATOM 2181 C CA . PHE B 1 100 ? -7.004 4.605 5.527 1 96.62 100 PHE B CA 1
ATOM 2182 C C . PHE B 1 100 ? -5.691 4.094 4.945 1 96.62 100 PHE B C 1
ATOM 2184 O O . PHE B 1 100 ? -5.652 3.633 3.801 1 96.62 100 PHE B O 1
ATOM 2191 N N . GLY B 1 101 ? -4.664 4.254 5.664 1 97.81 101 GLY B N 1
ATOM 2192 C CA . GLY B 1 101 ? -3.357 3.938 5.113 1 97.81 101 GLY B CA 1
ATOM 2193 C C . GLY B 1 101 ? -2.83 5.004 4.172 1 97.81 101 GLY B C 1
ATOM 2194 O O . GLY B 1 101 ? -1.996 4.723 3.309 1 97.81 101 GLY B O 1
ATOM 2195 N N . ALA B 1 102 ? -3.35 6.16 4.219 1 98.44 102 ALA B N 1
ATOM 2196 C CA . ALA B 1 102 ? -2.885 7.32 3.465 1 98.44 102 ALA B CA 1
ATOM 2197 C C . ALA B 1 102 ? -2.143 8.297 4.367 1 98.44 102 ALA B C 1
ATOM 2199 O O . ALA B 1 102 ? -2.225 8.203 5.598 1 98.44 102 ALA B O 1
ATOM 2200 N N . ASN B 1 103 ? -1.421 9.164 3.721 1 98.12 103 ASN B N 1
ATOM 2201 C CA . ASN B 1 103 ? -0.759 10.203 4.512 1 98.12 103 ASN B CA 1
ATOM 2202 C C . ASN B 1 103 ? -1.751 11.25 5.004 1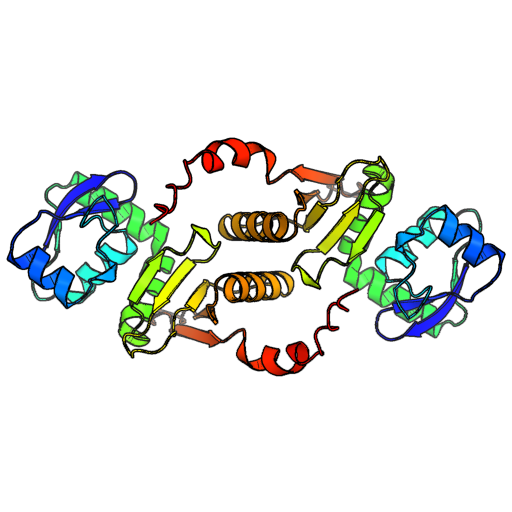 98.12 103 ASN B C 1
ATOM 2204 O O . ASN B 1 103 ? -1.752 11.602 6.184 1 98.12 103 ASN B O 1
ATOM 2208 N N . TYR B 1 104 ? -2.592 11.719 4.07 1 97.69 104 TYR B N 1
ATOM 2209 C CA . TYR B 1 104 ? -3.535 12.773 4.426 1 97.69 104 TYR B CA 1
ATOM 2210 C C . TYR B 1 104 ? -4.887 12.547 3.764 1 97.69 104 TYR B C 1
ATOM 2212 O O . TYR B 1 104 ? -4.969 11.883 2.723 1 97.69 104 TYR B O 1
ATOM 2220 N N . ILE B 1 105 ? -5.93 13.016 4.383 1 96.5 105 ILE B N 1
ATOM 2221 C CA . ILE B 1 105 ? -7.207 13.344 3.762 1 96.5 105 ILE B CA 1
ATOM 2222 C C . ILE B 1 105 ? -7.223 14.82 3.359 1 96.5 105 ILE B C 1
ATOM 2224 O O . ILE B 1 105 ? -6.891 15.688 4.164 1 96.5 105 ILE B O 1
ATOM 2228 N N . GLY B 1 106 ? -7.527 15.016 2.102 1 95.88 106 GLY B N 1
ATOM 2229 C CA . GLY B 1 106 ? -7.535 16.391 1.63 1 95.88 106 GLY B CA 1
ATOM 2230 C C . GLY B 1 106 ? -8.883 16.828 1.077 1 95.88 106 GLY B C 1
ATOM 2231 O O . GLY B 1 106 ? -9.609 16.016 0.497 1 95.88 106 GLY B O 1
ATOM 2232 N N . TYR B 1 107 ? -9.266 18.047 1.29 1 89.88 107 TYR B N 1
ATOM 2233 C CA . TYR B 1 107 ? -10.422 18.641 0.625 1 89.88 107 TYR B CA 1
ATOM 2234 C C . TYR B 1 107 ? -10.117 20.047 0.141 1 89.88 107 TYR B C 1
ATOM 2236 O O . TYR B 1 107 ? -9.258 20.734 0.702 1 89.88 107 TYR B O 1
ATOM 2244 N N . GLN B 1 108 ? -10.633 20.266 -1.056 1 80.81 108 GLN B N 1
ATOM 2245 C CA . GLN B 1 108 ? -10.5 21.625 -1.587 1 80.81 108 GLN B CA 1
ATOM 2246 C C . GLN B 1 108 ? -11.812 22.391 -1.484 1 80.81 108 GLN B C 1
ATOM 2248 O O . GLN B 1 108 ? -12.891 21.781 -1.506 1 80.81 108 GLN B O 1
ATOM 2253 N N . ASP B 1 109 ? -12 23.375 -0.564 1 62.38 109 ASP B N 1
ATOM 2254 C CA . ASP B 1 109 ? -13.164 24.188 -0.244 1 62.38 109 ASP B CA 1
ATOM 2255 C C . ASP B 1 109 ? -14.18 24.172 -1.385 1 62.38 109 ASP B C 1
ATOM 2257 O O . ASP B 1 109 ? -15.367 24.422 -1.171 1 62.38 109 ASP B O 1
ATOM 2261 N N . VAL B 1 110 ? -13.914 23.938 -2.598 1 50.94 110 VAL B N 1
ATOM 2262 C CA . VAL B 1 110 ? -15.047 24.266 -3.465 1 50.94 110 VAL B CA 1
ATOM 2263 C C . VAL B 1 110 ? -16.125 23.188 -3.346 1 50.94 110 VAL B C 1
ATOM 2265 O O . VAL B 1 110 ? -15.805 22 -3.27 1 50.94 110 VAL B O 1
ATOM 2268 N N . GLY B 1 111 ? -17.297 23.234 -2.66 1 46.47 111 GLY B N 1
ATOM 2269 C CA . GLY B 1 111 ? -18.547 22.516 -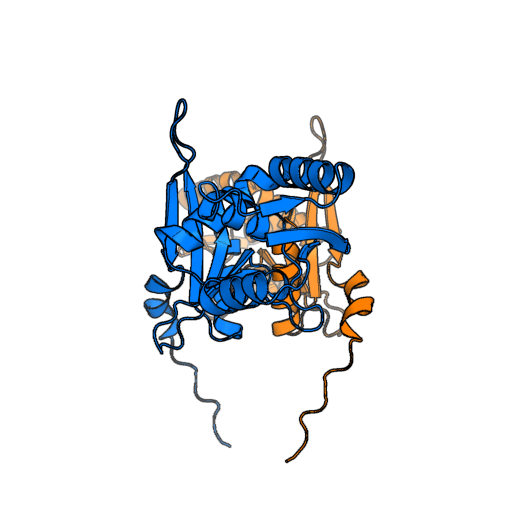2.602 1 46.47 111 GLY B CA 1
ATOM 2270 C C . GLY B 1 111 ? -18.438 21.078 -3.115 1 46.47 111 GLY B C 1
ATOM 2271 O O . GLY B 1 111 ? -19.453 20.391 -3.236 1 46.47 111 GLY B O 1
ATOM 2272 N N . THR B 1 112 ? -17.562 20.75 -3.842 1 46.5 112 THR B N 1
ATOM 2273 C CA . THR B 1 112 ? -17.625 19.5 -4.59 1 46.5 112 THR B CA 1
ATOM 2274 C C . THR B 1 112 ? -17.078 18.344 -3.756 1 46.5 112 THR B C 1
ATOM 2276 O O . THR B 1 112 ? -16.266 18.562 -2.855 1 46.5 112 THR B O 1
ATOM 2279 N N . HIS B 1 113 ? -17.875 17.203 -3.521 1 54.62 113 HIS B N 1
ATOM 2280 C CA . HIS B 1 113 ? -17.547 15.828 -3.15 1 54.62 113 HIS B CA 1
ATOM 2281 C C . HIS B 1 113 ? -16.078 15.516 -3.447 1 54.62 113 HIS B C 1
ATOM 2283 O O . HIS B 1 113 ? -15.742 14.383 -3.809 1 54.62 113 HIS B O 1
ATOM 2289 N N . GLY B 1 114 ? -15.133 16.469 -3.303 1 70.88 114 GLY B N 1
ATOM 2290 C CA . GLY B 1 114 ? -13.766 16.641 -3.771 1 70.88 114 GLY B CA 1
ATOM 2291 C C . GLY B 1 114 ? -12.727 16.125 -2.793 1 70.88 114 GLY B C 1
ATOM 2292 O O . GLY B 1 114 ? -11.562 16.516 -2.854 1 70.88 114 GLY B O 1
ATOM 2293 N N . GLU B 1 115 ? -13.258 15.188 -1.861 1 87.62 115 GLU B N 1
ATOM 2294 C CA . GLU B 1 115 ? -12.266 14.664 -0.926 1 87.62 115 GLU B CA 1
ATOM 2295 C C . GLU B 1 115 ? -11.344 13.656 -1.604 1 87.62 115 GLU B C 1
ATOM 2297 O O . GLU B 1 115 ? -11.742 12.992 -2.562 1 87.62 115 GLU B O 1
ATOM 2302 N N . CYS B 1 116 ? -10.18 13.781 -1.133 1 95.69 116 CYS B N 1
ATOM 2303 C CA . CYS B 1 116 ? -9.203 12.844 -1.683 1 95.69 116 CYS B CA 1
ATOM 2304 C C . CYS B 1 116 ? -8.305 12.281 -0.584 1 95.69 116 CYS B C 1
ATOM 2306 O O . CYS B 1 116 ? -8.242 12.828 0.516 1 95.69 116 CYS B O 1
ATOM 2308 N N . LEU B 1 117 ? -7.828 11.156 -0.853 1 97.94 117 LEU B N 1
ATOM 2309 C CA . LEU B 1 117 ? -6.73 10.586 -0.08 1 97.94 117 LEU B CA 1
ATOM 2310 C C . LEU B 1 117 ? -5.391 10.836 -0.767 1 97.94 117 LEU B C 1
ATOM 2312 O O . LEU B 1 117 ? -5.266 10.641 -1.978 1 97.94 117 LEU B O 1
ATOM 2316 N N . LEU B 1 118 ? -4.473 11.359 0.003 1 98.56 118 LEU B N 1
ATOM 2317 C CA . LEU B 1 118 ? -3.166 11.68 -0.555 1 98.56 118 LEU B CA 1
ATOM 2318 C C . LEU B 1 118 ? -2.117 10.672 -0.103 1 98.56 118 LEU B C 1
ATOM 2320 O O . LEU B 1 118 ? -1.931 10.453 1.097 1 98.56 118 LEU B O 1
ATOM 2324 N N . PHE B 1 119 ? -1.484 10.016 -1.044 1 98.56 119 PHE B N 1
ATOM 2325 C CA . PHE B 1 119 ? -0.441 9.016 -0.832 1 98.56 119 PHE B CA 1
ATOM 2326 C C . PHE B 1 119 ? 0.908 9.531 -1.318 1 98.56 119 PHE B C 1
ATOM 2328 O O . PHE B 1 119 ? 1.063 9.867 -2.496 1 98.56 119 PHE B O 1
ATOM 2335 N N . THR B 1 120 ? 1.894 9.594 -0.364 1 97.56 120 THR B N 1
ATOM 2336 C CA . THR B 1 120 ? 3.213 10.062 -0.777 1 97.56 120 THR B CA 1
ATOM 2337 C C . THR B 1 120 ? 3.992 8.945 -1.465 1 97.56 120 THR B C 1
ATOM 2339 O O . THR B 1 120 ? 4.109 7.84 -0.927 1 97.56 120 THR B O 1
ATOM 2342 N N . GLY B 1 121 ? 4.527 9.25 -2.67 1 95.81 121 GLY B N 1
ATOM 2343 C CA . GLY B 1 121 ? 5.27 8.273 -3.445 1 95.81 121 GLY B CA 1
ATOM 2344 C C . GLY B 1 121 ? 6.727 8.172 -3.047 1 95.81 121 GLY B C 1
ATOM 2345 O O . GLY B 1 121 ? 7.172 8.859 -2.127 1 95.81 121 GLY B O 1
ATOM 2346 N N . PRO B 1 122 ? 7.445 7.395 -3.816 1 95.25 122 PRO B N 1
ATOM 2347 C CA . PRO B 1 122 ? 6.961 6.562 -4.918 1 95.25 122 PRO B CA 1
ATOM 2348 C C . PRO B 1 122 ? 6.125 5.379 -4.441 1 95.25 122 PRO B C 1
ATOM 2350 O O . PRO B 1 122 ? 6.27 4.938 -3.297 1 95.25 122 PRO B O 1
ATOM 2353 N N . LEU B 1 123 ? 5.164 4.965 -5.273 1 96.69 123 LEU B N 1
ATOM 2354 C CA . LEU B 1 123 ? 4.344 3.785 -5.02 1 96.69 123 LEU B CA 1
ATOM 2355 C C . LEU B 1 123 ? 4.617 2.703 -6.059 1 96.69 123 LEU B C 1
ATOM 2357 O O . LEU B 1 123 ? 4.621 2.98 -7.262 1 96.69 123 LEU B O 1
ATOM 2361 N N . ALA B 1 124 ? 4.855 1.424 -5.57 1 96.25 124 ALA B N 1
ATOM 2362 C CA . ALA B 1 124 ? 4.934 0.289 -6.488 1 96.25 124 ALA B CA 1
ATOM 2363 C C . ALA B 1 124 ? 3.584 0.018 -7.145 1 96.25 124 ALA B C 1
ATOM 2365 O O . ALA B 1 124 ? 2.562 0.576 -6.734 1 96.25 124 ALA B O 1
ATOM 2366 N N . GLU B 1 125 ? 3.6 -0.811 -8.172 1 96 125 GLU B N 1
ATOM 2367 C CA . GLU B 1 125 ? 2.395 -1.069 -8.953 1 96 125 GLU B CA 1
ATOM 2368 C C . GLU B 1 125 ? 1.265 -1.591 -8.07 1 96 125 GLU B C 1
ATOM 2370 O O . GLU B 1 125 ? 0.149 -1.068 -8.109 1 96 125 GLU B O 1
ATOM 2375 N N . LEU B 1 126 ? 1.541 -2.549 -7.25 1 96.81 126 LEU B N 1
ATOM 2376 C CA . LEU B 1 126 ? 0.501 -3.115 -6.398 1 96.81 126 LEU B CA 1
ATOM 2377 C C . LEU B 1 126 ? 0.048 -2.105 -5.348 1 96.81 126 LEU B C 1
ATOM 2379 O O . LEU B 1 126 ? -1.118 -2.102 -4.949 1 96.81 126 LEU B O 1
ATOM 2383 N N . GLU B 1 127 ? 0.997 -1.21 -4.973 1 97.31 127 GLU B N 1
ATOM 2384 C CA . GLU B 1 127 ? 0.648 -0.163 -4.016 1 97.31 127 GLU B CA 1
ATOM 2385 C C . GLU B 1 127 ? -0.331 0.836 -4.625 1 97.31 127 GLU B C 1
ATOM 2387 O O . GLU B 1 127 ? -1.203 1.361 -3.932 1 97.31 127 GLU B O 1
ATOM 2392 N N . ARG B 1 128 ? -0.126 1.103 -5.855 1 97.62 128 ARG B N 1
ATOM 2393 C CA . ARG B 1 128 ? -1.055 1.979 -6.562 1 97.62 128 ARG B CA 1
ATOM 2394 C C . ARG B 1 128 ? -2.449 1.363 -6.625 1 97.62 128 ARG B C 1
ATOM 2396 O O . ARG B 1 128 ? -3.447 2.055 -6.422 1 97.62 128 ARG B O 1
ATOM 2403 N N . VAL B 1 129 ? -2.537 0.11 -6.898 1 97.5 129 VAL B N 1
ATOM 2404 C CA . VAL B 1 129 ? -3.814 -0.593 -6.938 1 97.5 129 VAL B CA 1
ATOM 2405 C C . VAL B 1 129 ? -4.5 -0.496 -5.574 1 97.5 129 VAL B C 1
ATOM 2407 O O . VAL B 1 129 ? -5.688 -0.171 -5.492 1 97.5 129 VAL B O 1
ATOM 2410 N N . ARG B 1 130 ? -3.715 -0.695 -4.535 1 97.81 130 ARG B N 1
ATOM 2411 C CA . ARG B 1 130 ? -4.277 -0.614 -3.188 1 97.81 130 ARG B CA 1
ATOM 2412 C C . ARG B 1 130 ? -4.801 0.788 -2.896 1 97.81 130 ARG B C 1
ATOM 2414 O O . ARG B 1 130 ? -5.891 0.946 -2.346 1 97.81 130 ARG B O 1
ATOM 2421 N N . ALA B 1 131 ? -3.996 1.762 -3.266 1 98.12 131 ALA B N 1
ATOM 2422 C CA . ALA B 1 131 ? -4.387 3.148 -3.025 1 98.12 131 ALA B CA 1
ATOM 2423 C C . ALA B 1 131 ? -5.719 3.469 -3.699 1 98.12 131 ALA B C 1
ATOM 2425 O O . ALA B 1 131 ? -6.617 4.031 -3.07 1 98.12 131 ALA B O 1
ATOM 2426 N N . VAL B 1 132 ? -5.887 3.051 -4.902 1 97.75 132 VAL B N 1
ATOM 2427 C CA . VAL B 1 132 ? -7.09 3.334 -5.68 1 97.75 132 VAL B CA 1
ATOM 2428 C C . VAL B 1 132 ? -8.273 2.576 -5.094 1 97.75 132 VAL B C 1
ATOM 2430 O O . VAL B 1 132 ? -9.359 3.139 -4.934 1 97.75 132 VAL B O 1
ATOM 2433 N N . ARG B 1 133 ? -8.055 1.379 -4.777 1 96.56 133 ARG B N 1
ATOM 2434 C CA . ARG B 1 133 ? -9.148 0.573 -4.238 1 96.56 133 ARG B CA 1
ATOM 2435 C C . ARG B 1 133 ? -9.633 1.136 -2.906 1 96.56 133 ARG B C 1
ATOM 2437 O O . ARG B 1 133 ? -10.844 1.214 -2.668 1 96.56 133 ARG B O 1
ATOM 2444 N N . ILE B 1 134 ? -8.711 1.541 -2.072 1 97.25 134 ILE B N 1
ATOM 2445 C CA . ILE B 1 134 ? -9.078 2.121 -0.783 1 97.25 134 ILE B CA 1
ATOM 2446 C C . ILE B 1 134 ? -9.875 3.404 -1.001 1 97.25 134 ILE B C 1
ATOM 2448 O O . ILE B 1 134 ? -10.938 3.592 -0.401 1 97.25 134 ILE B O 1
ATOM 2452 N N . ALA B 1 135 ? -9.367 4.227 -1.787 1 96.81 135 ALA B N 1
ATOM 2453 C CA . ALA B 1 135 ? -10.039 5.496 -2.043 1 96.81 135 ALA B CA 1
ATOM 2454 C C . ALA B 1 135 ? -11.445 5.273 -2.58 1 96.81 135 ALA B C 1
ATOM 2456 O O . ALA B 1 135 ? -12.398 5.922 -2.137 1 96.81 135 ALA B O 1
ATOM 2457 N N . ARG B 1 136 ? -11.57 4.352 -3.48 1 95.31 136 ARG B N 1
ATOM 2458 C CA . ARG B 1 136 ? -12.883 4.055 -4.051 1 95.31 136 ARG B CA 1
ATOM 2459 C C . ARG B 1 136 ? -13.836 3.541 -2.98 1 95.31 136 ARG B C 1
ATOM 2461 O O . ARG B 1 136 ? -15.023 3.879 -2.988 1 95.31 136 ARG B O 1
ATOM 2468 N N . SER B 1 137 ? -13.312 2.764 -2.088 1 93.81 137 SER B N 1
ATOM 2469 C CA . SER B 1 137 ? -14.156 2.154 -1.066 1 93.81 137 SER B CA 1
ATOM 2470 C C . SER B 1 137 ? -14.75 3.207 -0.141 1 93.81 137 SER B C 1
ATOM 2472 O O . SER B 1 137 ? -15.758 2.959 0.524 1 93.81 137 SER B O 1
ATOM 2474 N N . VAL B 1 138 ? -14.211 4.355 -0.063 1 94.31 138 VAL B N 1
ATOM 2475 C CA . VAL B 1 138 ? -14.703 5.395 0.841 1 94.31 138 VAL B CA 1
ATOM 2476 C C . VAL B 1 138 ? -15.195 6.59 0.035 1 94.31 138 VAL B C 1
ATOM 2478 O O . VAL B 1 138 ? -15.445 7.664 0.592 1 94.31 138 VAL B O 1
ATOM 2481 N N . GLY B 1 139 ? -15.258 6.406 -1.225 1 93.25 139 GLY B N 1
ATOM 2482 C CA . GLY B 1 139 ? -15.836 7.414 -2.094 1 93.25 139 GLY B CA 1
ATOM 2483 C C . GLY B 1 139 ? -14.938 8.625 -2.291 1 93.25 139 GLY B C 1
ATOM 2484 O O . GLY B 1 139 ? -15.422 9.75 -2.383 1 93.25 139 GLY B O 1
ATOM 2485 N N . LYS B 1 140 ? -13.664 8.453 -2.293 1 94.75 140 LYS B N 1
ATOM 2486 C CA . LYS B 1 140 ? -12.711 9.547 -2.441 1 94.75 140 LYS B CA 1
ATOM 2487 C C . LYS B 1 140 ? -11.781 9.312 -3.627 1 94.75 140 LYS B C 1
ATOM 2489 O O . LYS B 1 140 ? -11.656 8.18 -4.109 1 94.75 140 LYS B O 1
ATOM 2494 N N . ARG B 1 141 ? -11.164 10.344 -4.09 1 95.44 141 ARG B N 1
ATOM 2495 C CA . ARG B 1 141 ? -10.117 10.195 -5.09 1 95.44 141 ARG B CA 1
ATOM 2496 C C . ARG B 1 141 ? -8.797 9.758 -4.449 1 95.44 141 ARG B C 1
ATOM 2498 O O . ARG B 1 141 ? -8.562 10.023 -3.268 1 95.44 141 ARG B O 1
ATOM 2505 N N . ALA B 1 142 ? -8.008 9.039 -5.227 1 97.88 142 ALA B N 1
ATOM 2506 C CA . ALA B 1 142 ? -6.652 8.688 -4.816 1 97.88 142 ALA B CA 1
ATOM 2507 C C . ALA B 1 142 ? -5.621 9.57 -5.508 1 97.88 142 ALA B C 1
ATOM 2509 O O . ALA B 1 142 ? -5.48 9.539 -6.73 1 97.88 142 ALA B O 1
ATOM 2510 N N . MET B 1 143 ? -4.91 10.328 -4.707 1 98 143 MET B N 1
ATOM 2511 C CA . MET B 1 143 ? -3.916 11.242 -5.266 1 98 143 MET B CA 1
ATOM 2512 C C . MET B 1 143 ? -2.504 10.805 -4.895 1 98 143 MET B C 1
ATOM 2514 O O . MET B 1 143 ? -2.238 10.461 -3.74 1 98 143 MET B O 1
ATOM 2518 N N . LEU B 1 144 ? -1.61 10.82 -5.859 1 98.44 144 LEU B N 1
ATOM 2519 C CA . LEU B 1 144 ? -0.198 10.531 -5.633 1 98.44 144 LEU B CA 1
ATOM 2520 C C . LEU B 1 144 ? 0.59 11.828 -5.43 1 98.44 144 LEU B C 1
ATOM 2522 O O . LEU B 1 144 ? 0.521 12.734 -6.254 1 98.44 144 LEU B O 1
ATOM 2526 N N . VAL B 1 145 ? 1.276 11.867 -4.316 1 98.25 145 VAL B N 1
ATOM 2527 C CA . VAL B 1 145 ? 2.152 12.992 -4.016 1 98.25 145 VAL B CA 1
ATOM 2528 C C . VAL B 1 145 ? 3.602 12.617 -4.324 1 98.25 145 VAL B C 1
ATOM 2530 O O . VAL B 1 145 ? 4.125 11.641 -3.779 1 98.25 145 VAL B O 1
ATOM 2533 N N . THR B 1 146 ? 4.277 13.344 -5.145 1 97.44 146 THR B N 1
ATOM 2534 C CA . THR B 1 146 ? 5.684 13.133 -5.477 1 97.44 146 THR B CA 1
ATOM 2535 C C . THR B 1 146 ? 6.523 14.328 -5.051 1 97.44 146 THR B C 1
ATOM 2537 O O . THR B 1 146 ? 6.141 15.477 -5.293 1 97.44 146 THR B O 1
ATOM 2540 N N . VAL B 1 147 ? 7.609 13.992 -4.34 1 95.5 147 VAL B N 1
ATOM 2541 C CA . VAL B 1 147 ? 8.508 15.031 -3.844 1 95.5 147 VAL B CA 1
ATOM 2542 C C . VAL B 1 147 ? 9.836 14.969 -4.59 1 95.5 147 VAL B C 1
ATOM 2544 O O . VAL B 1 147 ? 10.484 13.922 -4.621 1 95.5 147 VAL B O 1
ATOM 2547 N N . GLN B 1 148 ? 10.211 15.922 -5.309 1 91.38 148 GLN B N 1
ATOM 2548 C CA . GLN B 1 148 ? 11.508 16.031 -5.961 1 91.38 148 GLN B CA 1
ATOM 2549 C C . GLN B 1 148 ? 12.43 16.969 -5.195 1 91.38 148 GLN B C 1
ATOM 2551 O O . GLN B 1 148 ? 12.109 18.156 -5.02 1 91.38 148 GLN B O 1
ATOM 2556 N N . GLU B 1 149 ? 13.43 16.375 -4.656 1 81.56 149 GLU B N 1
ATOM 2557 C CA . GLU B 1 149 ? 14.383 17.203 -3.926 1 81.56 149 GLU B CA 1
ATOM 2558 C C . GLU B 1 149 ? 15.281 18 -4.883 1 81.56 149 GLU B C 1
ATOM 2560 O O . GLU B 1 149 ? 15.719 17.453 -5.902 1 81.56 149 GLU B O 1
ATOM 2565 N N . GLY B 1 150 ? 15.164 19.281 -4.867 1 71.12 150 GLY B N 1
ATOM 2566 C CA . GLY B 1 150 ? 16 20.109 -5.715 1 71.12 150 GLY B CA 1
ATOM 2567 C C . GLY B 1 150 ? 17.484 19.969 -5.402 1 71.12 150 GLY B C 1
ATOM 2568 O O . GLY B 1 150 ? 17.859 19.406 -4.371 1 71.12 150 GLY B O 1
ATOM 2569 N N . ASP B 1 151 ? 18.312 20.016 -6.453 1 64.75 151 ASP B N 1
ATOM 2570 C CA . ASP B 1 151 ? 19.766 20.062 -6.285 1 64.75 151 ASP B CA 1
ATOM 2571 C C . ASP B 1 151 ? 20.156 20.984 -5.141 1 64.75 151 ASP B C 1
ATOM 2573 O O . ASP B 1 151 ? 19.328 21.734 -4.617 1 64.75 151 ASP B O 1
ATOM 2577 N N . SER B 1 152 ? 21.328 21.453 -5.004 1 53.88 152 SER B N 1
ATOM 2578 C CA . SER B 1 152 ? 22.078 22.312 -4.094 1 53.88 152 SER B CA 1
ATOM 2579 C C . SER B 1 152 ? 21.25 23.516 -3.658 1 53.88 152 SER B C 1
ATOM 2581 O O . SER B 1 152 ? 21.109 24.484 -4.402 1 53.88 152 SER B O 1
ATOM 2583 N N . GLY B 1 153 ? 20.5 23.641 -2.48 1 56.88 153 GLY B N 1
ATOM 2584 C CA . GLY B 1 153 ? 19.906 24.797 -1.854 1 56.88 153 GLY B CA 1
ATOM 2585 C C . GLY B 1 153 ? 18.453 25.031 -2.264 1 56.88 153 GLY B C 1
ATOM 2586 O O . GLY B 1 153 ? 17.797 25.953 -1.772 1 56.88 153 GLY B O 1
ATOM 2587 N N . CYS B 1 154 ? 18.062 24.359 -3.387 1 57.91 154 CYS B N 1
ATOM 2588 C CA . CYS B 1 154 ? 16.766 24.75 -3.898 1 57.91 154 CYS B CA 1
ATOM 2589 C C . CYS B 1 154 ? 15.648 23.953 -3.236 1 57.91 154 CYS B C 1
ATOM 2591 O O . CYS B 1 154 ? 15.883 22.859 -2.732 1 57.91 154 CYS B O 1
ATOM 2593 N N . SER B 1 155 ? 14.43 24.578 -3.066 1 69.25 155 SER B N 1
ATOM 2594 C CA . SER B 1 155 ? 13.211 24.125 -2.41 1 69.25 155 SER B CA 1
ATOM 2595 C C . SER B 1 155 ? 12.664 22.859 -3.07 1 69.25 155 SER B C 1
ATOM 2597 O O . SER B 1 155 ? 12.891 22.625 -4.262 1 69.25 155 SER B O 1
ATOM 2599 N N . SER B 1 156 ? 12.312 21.891 -2.328 1 83.69 156 SER B N 1
ATOM 2600 C CA . SER B 1 156 ? 11.688 20.672 -2.822 1 83.69 156 SER B CA 1
ATOM 2601 C C . SER B 1 156 ? 10.391 20.969 -3.568 1 83.69 156 SER B C 1
ATOM 2603 O O . SER B 1 156 ? 9.672 21.906 -3.207 1 83.69 156 SER B O 1
ATOM 2605 N N . THR B 1 157 ? 10.258 20.406 -4.738 1 92 157 THR B N 1
ATOM 2606 C CA . THR B 1 157 ? 9.031 20.547 -5.512 1 92 157 THR B CA 1
ATOM 2607 C C . THR B 1 157 ? 8.078 19.391 -5.242 1 92 157 THR B C 1
ATOM 2609 O O . THR B 1 157 ? 8.492 18.219 -5.27 1 92 157 THR B O 1
ATOM 2612 N N . VAL B 1 158 ? 6.852 19.781 -4.902 1 96.31 158 VAL B N 1
ATOM 2613 C CA . VAL B 1 158 ? 5.816 18.781 -4.633 1 96.31 158 VAL B CA 1
ATOM 2614 C C . VAL B 1 158 ? 4.793 18.781 -5.77 1 96.31 158 VAL B C 1
ATOM 2616 O O . VAL B 1 158 ? 4.266 19.844 -6.137 1 96.31 158 VAL B O 1
ATOM 2619 N N . THR B 1 159 ? 4.547 17.625 -6.406 1 97.06 159 THR B N 1
ATOM 2620 C CA . THR B 1 159 ? 3.533 17.484 -7.441 1 97.06 159 THR B CA 1
ATOM 2621 C C . THR B 1 159 ? 2.459 16.484 -7.004 1 97.06 159 THR B C 1
ATOM 2623 O O . THR B 1 159 ? 2.732 15.57 -6.223 1 97.06 159 THR B O 1
ATOM 2626 N N . VAL B 1 160 ? 1.222 16.766 -7.469 1 96.88 160 VAL B N 1
ATOM 2627 C CA . VAL B 1 160 ? 0.087 15.914 -7.125 1 96.88 160 VAL B CA 1
ATOM 2628 C C . VAL B 1 160 ? -0.575 15.391 -8.398 1 96.88 160 VAL B C 1
ATOM 2630 O O . VAL B 1 160 ? -0.921 16.172 -9.289 1 96.88 160 VAL B O 1
ATOM 2633 N N . THR B 1 161 ? -0.73 14.055 -8.508 1 96.56 161 THR B N 1
ATOM 2634 C CA . THR B 1 161 ? -1.329 13.438 -9.68 1 96.56 161 THR B CA 1
ATOM 2635 C C . THR B 1 161 ? -2.484 12.523 -9.289 1 96.56 161 THR B C 1
ATOM 2637 O O . THR B 1 161 ? -2.412 11.828 -8.273 1 96.56 161 THR B O 1
ATOM 2640 N N . ASP B 1 162 ? -3.553 12.578 -10.094 1 96.12 162 ASP B N 1
ATOM 2641 C CA . ASP B 1 162 ? -4.723 11.734 -9.852 1 96.12 162 ASP B CA 1
ATOM 2642 C C . ASP B 1 162 ? -4.48 10.305 -10.32 1 96.12 162 ASP B C 1
ATOM 2644 O O . ASP B 1 162 ? -4.305 10.055 -11.516 1 96.12 162 ASP B O 1
ATOM 2648 N N . LEU B 1 163 ? -4.5 9.297 -9.406 1 96.81 163 LEU B N 1
ATOM 2649 C CA . LEU B 1 163 ? -4.242 7.902 -9.727 1 96.81 163 LEU B CA 1
ATOM 2650 C C . LEU B 1 163 ? -5.449 7.27 -10.414 1 96.81 163 LEU B C 1
ATOM 2652 O O . LEU B 1 163 ? -5.34 6.191 -11 1 96.81 163 LEU B O 1
ATOM 2656 N N . MET B 1 164 ? -6.566 7.879 -10.266 1 92.69 164 MET B N 1
ATOM 2657 C CA . MET B 1 164 ? -7.816 7.305 -10.758 1 92.69 164 MET B CA 1
ATOM 2658 C C . MET B 1 164 ? -8.164 7.852 -12.141 1 92.69 164 MET B C 1
ATOM 2660 O O . MET B 1 164 ? -9.133 7.422 -12.758 1 92.69 164 MET B O 1
ATOM 2664 N N . ALA B 1 165 ? -7.559 8.82 -12.609 1 83.38 165 ALA B N 1
ATOM 2665 C CA . ALA B 1 165 ? -7.883 9.43 -13.898 1 83.38 165 ALA B CA 1
ATOM 2666 C C . ALA B 1 165 ? -7.891 8.391 -15.016 1 83.38 165 ALA B C 1
ATOM 2668 O O . ALA B 1 165 ? -8.703 8.477 -15.938 1 83.38 165 ALA B O 1
ATOM 2669 N N . ASP B 1 166 ? -6.941 7.523 -15.227 1 59.44 166 ASP B N 1
ATOM 2670 C CA . ASP B 1 166 ? -6.992 6.586 -16.344 1 59.44 166 ASP B CA 1
ATOM 2671 C C . ASP B 1 166 ? -7.938 5.426 -16.047 1 59.44 166 ASP B C 1
ATOM 2673 O O . ASP B 1 166 ? -8.219 4.605 -16.922 1 59.44 166 ASP B O 1
ATOM 2677 N N . SER B 1 167 ? -8.203 5.129 -14.844 1 54 167 SER B N 1
ATOM 2678 C CA . SER B 1 167 ? -8.953 3.943 -14.445 1 54 167 SER B CA 1
ATOM 2679 C C . SER B 1 167 ? -10.398 4.012 -14.938 1 54 167 SER B C 1
ATOM 2681 O O . SER B 1 167 ? -11.164 3.061 -14.773 1 54 167 SER B O 1
ATOM 2683 N N . LEU B 1 168 ? -10.922 5.078 -15.25 1 43.84 168 LEU B N 1
ATOM 2684 C CA . LEU B 1 168 ? -12.242 5.121 -15.883 1 43.84 168 LEU B CA 1
ATOM 2685 C C . LEU B 1 168 ? -12.273 4.25 -17.125 1 43.84 168 LEU B C 1
ATOM 2687 O O . LEU B 1 168 ? -13.352 3.881 -17.609 1 43.84 168 LEU B O 1
ATOM 2691 N N . ALA B 1 169 ? -11.258 3.836 -17.766 1 39.91 169 ALA B N 1
ATOM 2692 C CA . ALA B 1 169 ? -11.453 3 -18.938 1 39.91 169 ALA B CA 1
ATOM 2693 C C . ALA B 1 169 ? -11.836 1.578 -18.547 1 39.91 169 ALA B C 1
ATOM 2695 O O . ALA B 1 169 ? -12.625 0.926 -19.25 1 39.91 169 ALA B O 1
ATOM 2696 N N . ASP B 1 170 ? -11.25 0.953 -17.5 1 37.59 170 ASP B N 1
ATOM 2697 C CA . ASP B 1 170 ? -11.469 -0.475 -17.281 1 37.59 170 ASP B CA 1
ATOM 2698 C C . ASP B 1 170 ? -12.711 -0.719 -16.438 1 37.59 170 ASP B C 1
ATOM 2700 O O . ASP B 1 170 ? -13.195 -1.849 -16.344 1 37.59 170 ASP B O 1
ATOM 2704 N N . LEU B 1 171 ? -13.18 0.143 -15.586 1 37.44 171 LEU B N 1
ATOM 2705 C CA . LEU B 1 171 ? -14.344 -0.085 -14.734 1 37.44 171 LEU B CA 1
ATOM 2706 C C . LEU B 1 171 ? -15.617 -0.17 -15.562 1 37.44 171 LEU B C 1
ATOM 2708 O O . LEU B 1 171 ? -16.703 -0.372 -15.016 1 37.44 171 LEU B O 1
ATOM 2712 N N . ARG B 1 172 ? -15.516 0.291 -16.734 1 33.72 172 ARG B N 1
ATOM 2713 C CA . ARG B 1 172 ? -16.75 0.123 -17.5 1 33.72 172 ARG B CA 1
ATOM 2714 C C . ARG B 1 172 ? -16.984 -1.346 -17.844 1 33.72 172 ARG B C 1
ATOM 2716 O O . ARG B 1 172 ? -17.547 -1.665 -18.891 1 33.72 172 ARG B O 1
ATOM 2723 N N . ARG B 1 173 ? -16.125 -2.221 -17.062 1 31.41 173 ARG B N 1
ATOM 2724 C CA . ARG B 1 173 ? -16.672 -3.545 -17.375 1 31.41 173 ARG B CA 1
ATOM 2725 C C . ARG B 1 173 ? -18.016 -3.76 -16.688 1 31.41 173 ARG B C 1
ATOM 2727 O O . ARG B 1 173 ? -18.172 -3.434 -15.508 1 31.41 173 ARG B O 1
ATOM 2734 N N . PRO B 1 174 ? -19.078 -4.055 -17.359 1 31.34 174 PRO B N 1
ATOM 2735 C CA . PRO B 1 174 ? -20.469 -4.242 -16.938 1 31.34 174 PRO B CA 1
ATOM 2736 C C . PRO B 1 174 ? -20.625 -5.188 -15.75 1 31.34 174 PRO B C 1
ATOM 2738 O O . PRO B 1 174 ? -19.906 -6.191 -15.672 1 31.34 174 PRO B O 1
ATOM 2741 N N . HIS B 1 175 ? -20.781 -4.676 -14.523 1 32.69 175 HIS B N 1
ATOM 2742 C CA . HIS B 1 175 ? -21.25 -5.453 -13.383 1 32.69 175 HIS B CA 1
ATOM 2743 C C . HIS B 1 175 ? -22.328 -6.449 -13.797 1 32.69 175 HIS B C 1
ATOM 2745 O O . HIS B 1 175 ? -23.281 -6.082 -14.492 1 32.69 175 HIS B O 1
ATOM 2751 N N . LYS B 1 176 ? -21.969 -7.691 -13.898 1 31.14 176 LYS B N 1
ATOM 2752 C CA . LYS B 1 176 ? -23 -8.711 -14.102 1 31.14 176 LYS B CA 1
ATOM 2753 C C . LYS B 1 176 ? -24.141 -8.562 -13.094 1 31.14 176 LYS B C 1
ATOM 2755 O O . LYS B 1 176 ? -23.891 -8.336 -11.906 1 31.14 176 LYS B O 1
ATOM 2760 N N . SER B 1 177 ? -25.344 -8.109 -13.461 1 28.69 177 SER B N 1
ATOM 2761 C CA . SER B 1 177 ? -26.656 -8.031 -12.844 1 28.69 177 SER B CA 1
ATOM 2762 C C . SER B 1 177 ? -26.953 -9.273 -12.008 1 28.69 177 SER B C 1
ATOM 2764 O O . SER B 1 177 ? -26.766 -10.398 -12.469 1 28.69 177 SER B O 1
ATOM 2766 N N . CYS B 1 178 ? -26.828 -9.18 -10.664 1 31.06 178 CYS B N 1
ATOM 2767 C CA . CYS B 1 178 ? -27.438 -10.148 -9.766 1 31.06 178 CYS B CA 1
ATOM 2768 C C . CYS B 1 178 ? -28.844 -10.5 -10.211 1 31.06 178 CYS B C 1
ATOM 2770 O O . CYS B 1 178 ? -29.719 -9.625 -10.297 1 31.06 178 CYS B O 1
ATOM 2772 N N . ARG B 1 179 ? -29 -11.531 -10.945 1 23.11 179 ARG B N 1
ATOM 2773 C CA . ARG B 1 179 ? -30.312 -12.102 -11.25 1 23.11 179 ARG B CA 1
ATOM 2774 C C . ARG B 1 179 ? -31.125 -12.305 -9.977 1 23.11 179 ARG B C 1
ATOM 2776 O O . ARG B 1 179 ? -30.641 -12.867 -9 1 23.11 179 ARG B O 1
ATOM 2783 N N . LYS B 1 180 ? -32.094 -11.438 -9.773 1 33.34 180 LYS B N 1
ATOM 2784 C CA . LYS B 1 180 ? -33.25 -11.773 -8.961 1 33.34 180 LYS B CA 1
ATOM 2785 C C . LYS B 1 180 ? -33.781 -13.164 -9.305 1 33.34 180 LYS B C 1
ATOM 2787 O O . LYS B 1 180 ? -34.188 -13.422 -10.43 1 33.34 180 LYS B O 1
ATOM 2792 N N . ALA B 1 181 ? -32.969 -14.211 -8.703 1 21.67 181 ALA B N 1
ATOM 2793 C CA . ALA B 1 181 ? -33.812 -15.398 -8.609 1 21.67 181 ALA B CA 1
ATOM 2794 C C . ALA B 1 181 ? -34.906 -15.203 -7.582 1 21.67 181 ALA B C 1
ATOM 2796 O O . ALA B 1 181 ? -34.719 -14.586 -6.535 1 21.67 181 ALA B O 1
#

pLDDT: mean 86.3, std 19.0, range [21.47, 98.56]

Solvent-accessible surface area (backbone atoms only — not comparable to full-atom values): 19997 Å² total; per-residue (Å²): 94,38,38,35,64,40,69,62,83,83,24,34,30,51,51,88,39,74,68,33,48,52,49,38,57,70,76,43,53,59,50,50,39,88,91,74,39,55,43,30,44,58,41,53,49,52,40,47,39,66,74,26,51,92,62,67,18,64,42,59,70,40,71,66,51,44,50,53,48,50,52,49,39,64,73,38,43,67,56,28,52,50,50,38,42,42,33,72,74,67,53,36,47,58,39,80,16,60,95,66,28,26,60,24,32,32,35,46,85,65,91,55,89,51,40,26,35,33,35,72,48,89,67,55,73,44,50,47,44,35,46,43,52,51,19,54,74,71,68,27,43,25,30,39,32,41,75,44,77,42,68,94,92,46,71,65,47,75,46,79,44,68,69,53,69,72,52,68,68,68,68,71,58,78,76,78,76,80,76,83,124,94,38,39,34,66,39,68,60,84,85,24,35,30,48,52,89,40,74,68,32,48,52,50,38,57,71,75,43,51,59,50,52,39,88,92,72,38,54,42,30,44,58,41,53,50,52,39,46,39,65,76,26,51,92,62,66,18,62,40,58,70,40,71,65,51,44,50,53,48,52,54,48,39,64,74,38,41,66,57,29,52,49,50,39,44,41,34,73,74,68,50,35,46,56,39,80,16,58,94,67,29,26,60,24,32,31,34,45,85,66,90,54,89,51,40,27,34,34,35,72,49,90,67,55,74,43,50,48,44,35,45,43,51,52,19,54,74,71,67,28,44,26,30,38,32,40,76,44,74,44,67,92,92,46,74,66,46,76,47,78,43,67,69,52,69,73,51,66,69,66,67,70,54,78,75,79,75,79,70,85,122